Protein AF-A0A6L9EEX4-F1 (afdb_monomer_lite)

Organism: NCBI:txid2697053

Secondary structure (DSSP, 8-state):
-PPPGGG-BB-HHHHHHHHHHHHHTT--S-BHHHHHHHHHHHT--HHHHTGGGSBSSPPSEEEEE-TTSBHHHHHHHHHHHHHHHHHHHHHH-TTS-HHHHHHIIIII--EE-HHHHS-TTT--HHHHHHHHHHHHHH-SEEEEESS-GGGBHHHHHHHHHHTGGGGG--S----EEE-S-PPP--TTT-B-SSHHHHHHHHHHHHHHSTTHHHHHHHHHHHHHHHHHS-TT--PPB--HHHHHHHHHHHHHHHHTT-

Structure (mmCIF, N/CA/C/O backbone):
data_AF-A0A6L9EEX4-F1
#
_entry.id   AF-A0A6L9EEX4-F1
#
loop_
_atom_site.group_PDB
_atom_site.id
_atom_site.type_symbol
_atom_site.label_atom_id
_atom_site.label_alt_id
_atom_site.label_comp_id
_atom_site.label_asym_id
_atom_site.label_entity_id
_atom_site.label_seq_id
_atom_site.pdbx_PDB_ins_code
_atom_site.Cartn_x
_atom_site.Cartn_y
_atom_site.Cartn_z
_atom_site.occupancy
_atom_site.B_iso_or_equiv
_atom_site.auth_seq_id
_atom_site.auth_comp_id
_atom_site.auth_asym_id
_atom_site.auth_atom_id
_atom_site.pdbx_PDB_model_num
ATOM 1 N N . MET A 1 1 ? 5.137 -23.818 10.577 1.00 51.75 1 MET A N 1
ATOM 2 C CA . MET A 1 1 ? 4.208 -22.732 10.943 1.00 51.75 1 MET A CA 1
ATOM 3 C C . MET A 1 1 ? 3.746 -22.111 9.647 1.00 51.75 1 MET A C 1
ATOM 5 O O . MET A 1 1 ? 4.588 -21.903 8.785 1.00 51.75 1 MET A O 1
ATOM 9 N N . GLU A 1 2 ? 2.441 -21.935 9.471 1.00 68.50 2 GLU A N 1
ATOM 10 C CA . GLU A 1 2 ? 1.893 -21.244 8.301 1.00 68.50 2 GLU A CA 1
ATOM 11 C C . GLU A 1 2 ? 2.363 -19.778 8.327 1.00 68.50 2 GLU A C 1
ATOM 13 O O . GLU A 1 2 ? 2.460 -19.197 9.411 1.00 68.50 2 GLU A O 1
ATOM 18 N N . ALA A 1 3 ? 2.733 -19.211 7.175 1.00 80.62 3 ALA A N 1
ATOM 19 C CA . ALA A 1 3 ? 3.157 -17.814 7.095 1.00 80.62 3 ALA A CA 1
ATOM 20 C C . ALA A 1 3 ? 1.999 -16.892 7.507 1.00 80.62 3 ALA A C 1
ATOM 22 O O . ALA A 1 3 ? 0.850 -17.146 7.146 1.00 80.62 3 ALA A O 1
ATOM 23 N N . ASP A 1 4 ? 2.304 -15.831 8.255 1.00 90.31 4 ASP A N 1
ATOM 24 C CA . ASP A 1 4 ? 1.306 -14.862 8.706 1.00 90.31 4 ASP A CA 1
ATOM 25 C C . ASP A 1 4 ? 0.606 -14.210 7.504 1.00 90.31 4 ASP A C 1
ATOM 27 O O . ASP A 1 4 ? 1.255 -13.543 6.697 1.00 90.31 4 ASP A O 1
ATOM 31 N N . ARG A 1 5 ? -0.715 -14.409 7.387 1.00 92.50 5 ARG A N 1
ATOM 32 C CA . ARG A 1 5 ? -1.534 -13.929 6.258 1.00 92.50 5 ARG A CA 1
ATOM 33 C C . ARG A 1 5 ? -1.501 -12.415 6.095 1.00 92.50 5 ARG A C 1
ATOM 35 O O . ARG A 1 5 ? -1.666 -11.922 4.987 1.00 92.50 5 ARG A O 1
ATOM 42 N N . ARG A 1 6 ? -1.202 -11.671 7.160 1.00 92.75 6 ARG A N 1
ATOM 43 C CA . ARG A 1 6 ? -1.038 -10.213 7.087 1.00 92.75 6 ARG A CA 1
ATOM 44 C C . ARG A 1 6 ? 0.208 -9.790 6.310 1.00 92.75 6 ARG A C 1
ATOM 46 O O . ARG A 1 6 ? 0.303 -8.641 5.898 1.00 92.75 6 ARG A O 1
ATOM 53 N N . MET A 1 7 ? 1.157 -10.703 6.094 1.00 93.56 7 MET A N 1
ATOM 54 C CA . MET A 1 7 ? 2.349 -10.467 5.273 1.00 93.56 7 MET A CA 1
ATOM 55 C C . MET A 1 7 ? 2.239 -11.021 3.851 1.00 93.56 7 MET A C 1
ATOM 57 O O . MET A 1 7 ? 3.205 -10.931 3.094 1.00 93.56 7 MET A O 1
ATOM 61 N N . TRP A 1 8 ? 1.109 -11.640 3.509 1.00 95.75 8 TRP A N 1
ATOM 62 C CA . TRP A 1 8 ? 0.874 -12.161 2.169 1.00 95.75 8 TRP A CA 1
ATOM 63 C C . TRP A 1 8 ? 0.732 -11.025 1.161 1.00 95.75 8 TRP A C 1
ATOM 65 O O . TRP A 1 8 ? 0.690 -9.846 1.509 1.00 95.75 8 TRP A O 1
ATOM 75 N N . SER A 1 9 ? 0.669 -11.394 -0.106 1.00 97.19 9 SER A N 1
ATOM 76 C CA . SER A 1 9 ? 0.529 -10.464 -1.212 1.00 97.19 9 SER A CA 1
ATOM 77 C C . SER A 1 9 ? -0.472 -10.975 -2.238 1.00 97.19 9 SER A C 1
ATOM 79 O O . SER A 1 9 ? -0.982 -12.092 -2.150 1.00 97.19 9 SER A O 1
ATOM 81 N N . VAL A 1 10 ? -0.797 -10.131 -3.206 1.00 98.19 10 VAL A N 1
ATOM 82 C CA . VAL A 1 10 ? -1.644 -10.469 -4.353 1.00 98.19 10 VAL A CA 1
ATOM 83 C C . VAL A 1 10 ? -1.019 -9.891 -5.623 1.00 98.19 10 VAL A C 1
ATOM 85 O O . VAL A 1 10 ? -0.154 -9.030 -5.523 1.00 98.19 10 VAL A O 1
ATOM 88 N N . THR A 1 11 ? -1.397 -10.347 -6.814 1.00 98.19 11 THR A N 1
ATOM 89 C CA . THR A 1 11 ? -1.033 -9.670 -8.075 1.00 98.19 11 THR A CA 1
ATOM 90 C C . THR A 1 11 ? -2.113 -8.662 -8.482 1.00 98.19 11 THR A C 1
ATOM 92 O O . THR A 1 11 ? -3.172 -8.591 -7.855 1.00 98.19 11 THR A O 1
ATOM 95 N N . ALA A 1 12 ? -1.907 -7.876 -9.541 1.00 97.94 12 ALA A N 1
ATOM 96 C CA . ALA A 1 12 ? -2.950 -6.972 -10.042 1.00 97.94 12 ALA A CA 1
ATOM 97 C C . ALA A 1 12 ? -4.190 -7.736 -10.530 1.00 97.94 12 ALA A C 1
ATOM 99 O O . ALA A 1 12 ? -5.334 -7.342 -10.260 1.00 97.94 12 ALA A O 1
ATOM 100 N N . ARG A 1 13 ? -3.965 -8.870 -11.208 1.00 98.19 13 ARG A N 1
ATOM 101 C CA . ARG A 1 13 ? -5.038 -9.786 -11.600 1.00 98.19 13 ARG A CA 1
ATOM 102 C C . ARG A 1 13 ? -5.732 -10.370 -10.374 1.00 98.19 13 ARG A C 1
ATOM 104 O O . ARG A 1 13 ? -6.940 -10.203 -10.255 1.00 98.19 13 ARG A O 1
ATOM 111 N N . GLY A 1 14 ? -4.975 -10.928 -9.427 1.00 98.19 14 GLY A N 1
ATOM 112 C CA . GLY A 1 14 ? -5.543 -11.482 -8.196 1.00 98.19 14 GLY A CA 1
ATOM 113 C C . GLY A 1 14 ? -6.348 -10.451 -7.396 1.00 98.19 14 GLY A C 1
ATOM 114 O O . GLY A 1 14 ? -7.407 -10.772 -6.869 1.00 98.19 14 GLY A O 1
ATOM 115 N N . LEU A 1 15 ? -5.921 -9.182 -7.363 1.00 98.38 15 LEU A N 1
ATOM 116 C CA . LEU A 1 15 ? -6.673 -8.105 -6.715 1.00 98.38 15 LEU A CA 1
ATOM 117 C C . LEU A 1 15 ? -8.003 -7.855 -7.431 1.00 98.38 15 LEU A C 1
ATOM 119 O O . LEU A 1 15 ? -9.026 -7.656 -6.779 1.00 98.38 15 LEU A O 1
ATOM 123 N N . SER A 1 16 ? -7.990 -7.872 -8.763 1.00 98.31 16 SER A N 1
ATOM 124 C CA . SER A 1 16 ? -9.197 -7.708 -9.581 1.00 98.31 16 SER A CA 1
ATOM 125 C C . SER A 1 16 ? -10.175 -8.861 -9.362 1.00 98.31 16 SER A C 1
ATOM 127 O O . SER A 1 16 ? -11.375 -8.624 -9.221 1.00 98.31 16 SER A O 1
ATOM 129 N N . ASP A 1 17 ? -9.662 -10.085 -9.245 1.00 98.44 17 ASP A N 1
ATOM 130 C CA . ASP A 1 17 ? -10.460 -11.268 -8.927 1.00 98.44 17 ASP A CA 1
ATOM 131 C C . ASP A 1 17 ? -11.037 -11.178 -7.505 1.00 98.44 17 ASP A C 1
ATOM 133 O O . ASP A 1 17 ? -12.242 -11.355 -7.327 1.00 98.44 17 ASP A O 1
ATOM 137 N N . CYS A 1 18 ? -10.237 -10.778 -6.507 1.00 98.06 18 CYS A N 1
ATOM 138 C CA . CYS A 1 18 ? -10.700 -10.533 -5.136 1.00 98.06 18 CYS A CA 1
ATOM 139 C C . CYS A 1 18 ? -11.828 -9.492 -5.086 1.00 98.06 18 CYS A C 1
ATOM 141 O O . CYS A 1 18 ? -12.856 -9.710 -4.443 1.00 98.06 18 CYS A O 1
ATOM 143 N N . VAL A 1 19 ? -11.661 -8.360 -5.777 1.00 98.12 19 VAL A N 1
ATOM 144 C CA . VAL A 1 19 ? -12.699 -7.322 -5.889 1.00 98.12 19 VAL A CA 1
ATOM 145 C C . VAL A 1 19 ? -13.948 -7.877 -6.574 1.00 98.12 19 VAL A C 1
ATOM 147 O O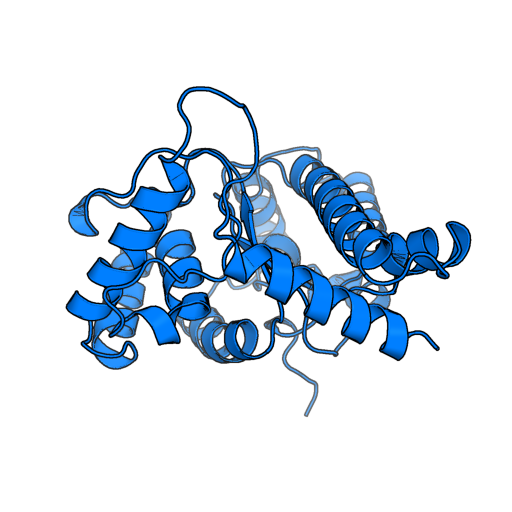 . VAL A 1 19 ? -15.062 -7.631 -6.108 1.00 98.12 19 VAL A O 1
ATOM 150 N N . GLY A 1 20 ? -13.782 -8.671 -7.633 1.00 98.19 20 GLY A N 1
ATOM 151 C CA . GLY A 1 20 ? -14.873 -9.359 -8.316 1.00 98.19 20 GLY A CA 1
ATOM 152 C C . GLY A 1 20 ? -15.667 -10.286 -7.391 1.00 98.19 20 GLY A C 1
ATOM 153 O O . GLY A 1 20 ? -16.898 -10.233 -7.390 1.00 98.19 20 GLY A O 1
ATOM 154 N N . GLU A 1 21 ? -14.991 -11.091 -6.571 1.00 98.19 21 GLU A N 1
ATOM 155 C CA . GLU A 1 21 ? -15.631 -11.982 -5.596 1.00 98.19 21 GLU A CA 1
ATOM 156 C C . GLU A 1 21 ? -16.353 -11.207 -4.485 1.00 98.19 21 GLU A C 1
ATOM 158 O O . GLU A 1 21 ? -17.496 -11.529 -4.151 1.00 98.19 21 GLU A O 1
ATOM 163 N N . LEU A 1 22 ? -15.764 -10.120 -3.974 1.00 96.81 22 LEU A N 1
ATOM 164 C CA . LEU A 1 22 ? -16.429 -9.238 -3.008 1.00 96.81 22 LEU A CA 1
ATOM 165 C C . LEU A 1 22 ? -17.709 -8.616 -3.595 1.00 96.81 22 LEU A C 1
ATOM 167 O O . LEU A 1 22 ? -18.761 -8.620 -2.947 1.00 96.81 22 LEU A O 1
ATOM 171 N N . LEU A 1 23 ? -17.662 -8.135 -4.839 1.00 97.88 23 LEU A N 1
ATOM 172 C CA . LEU A 1 23 ? -18.836 -7.586 -5.522 1.00 97.88 23 LEU A CA 1
ATOM 173 C C . LEU A 1 23 ? -19.928 -8.648 -5.719 1.00 97.88 23 LEU A C 1
ATOM 175 O O . LEU A 1 23 ? -21.095 -8.381 -5.421 1.00 97.88 23 LEU A O 1
ATOM 179 N N . LYS A 1 24 ? -19.565 -9.863 -6.157 1.00 97.62 24 LYS A N 1
ATOM 180 C CA . LYS A 1 24 ? -20.501 -10.997 -6.303 1.00 97.62 24 LYS A CA 1
ATOM 181 C C . LYS A 1 24 ? -21.130 -11.404 -4.970 1.00 97.62 24 LYS A C 1
ATOM 183 O O . LYS A 1 24 ? -22.313 -11.736 -4.935 1.00 97.62 24 LYS A O 1
ATOM 188 N N . ALA A 1 25 ? -20.372 -11.330 -3.877 1.00 95.81 25 ALA A N 1
ATOM 189 C CA . ALA A 1 25 ? -20.847 -11.599 -2.521 1.00 95.81 25 ALA A CA 1
ATOM 190 C C . ALA A 1 25 ? -21.727 -10.472 -1.933 1.00 95.81 25 ALA A C 1
ATOM 192 O O . ALA A 1 25 ? -22.209 -10.585 -0.806 1.00 95.81 25 ALA A O 1
ATOM 193 N N . GLY A 1 26 ? -21.977 -9.393 -2.684 1.00 96.12 26 GLY A N 1
ATOM 194 C CA . GLY A 1 26 ? -22.874 -8.304 -2.288 1.00 96.12 26 GLY A CA 1
ATOM 195 C C . GLY A 1 26 ? -22.189 -7.148 -1.555 1.00 96.12 26 GLY A C 1
ATOM 196 O O . GLY A 1 26 ? -22.868 -6.226 -1.088 1.00 96.12 26 GLY A O 1
ATOM 197 N N . TYR A 1 27 ? -20.856 -7.132 -1.479 1.00 95.81 27 TYR A N 1
ATOM 198 C CA . TYR A 1 27 ? -20.102 -5.976 -1.000 1.00 95.81 27 TYR A CA 1
ATOM 199 C C . TYR A 1 27 ? -20.014 -4.929 -2.117 1.00 95.81 27 TYR A C 1
ATOM 201 O O . TYR A 1 27 ? -18.995 -4.797 -2.776 1.00 95.81 27 TYR A O 1
ATOM 209 N N . GLY A 1 28 ? -21.097 -4.186 -2.366 1.00 95.12 28 GLY A N 1
ATOM 210 C CA . GLY A 1 28 ? -21.123 -3.150 -3.411 1.00 95.12 28 GLY A CA 1
ATOM 211 C C . GLY A 1 28 ? -20.013 -2.095 -3.268 1.00 95.12 28 GLY A C 1
ATOM 212 O O . GLY A 1 28 ? -19.474 -1.910 -2.177 1.00 95.12 28 GLY A O 1
ATOM 213 N N . SER A 1 29 ? -19.702 -1.396 -4.366 1.00 97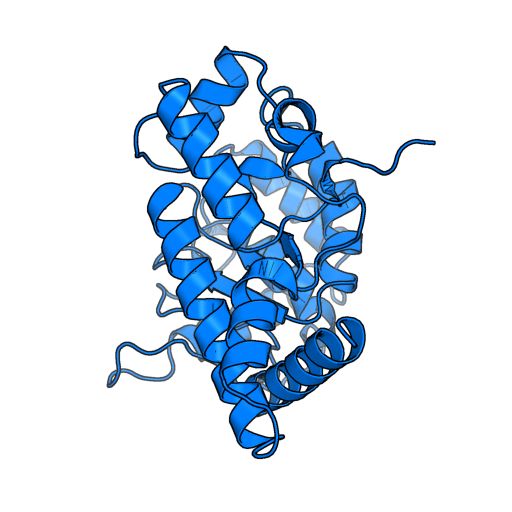.06 29 SER A N 1
ATOM 214 C CA . SER A 1 29 ? -18.685 -0.332 -4.417 1.00 97.06 29 SER A CA 1
ATOM 215 C C . SER A 1 29 ? -18.922 0.718 -3.325 1.00 97.06 29 SER A C 1
ATOM 217 O O . SER A 1 29 ? -19.992 1.326 -3.252 1.00 97.06 29 SER A O 1
ATOM 219 N N . THR A 1 30 ? -17.943 0.880 -2.438 1.00 97.25 30 THR A N 1
ATOM 220 C CA . THR A 1 30 ? -18.000 1.798 -1.296 1.00 97.25 30 THR A CA 1
ATOM 221 C C . THR A 1 30 ? -16.589 2.115 -0.792 1.00 97.25 30 THR A C 1
ATOM 223 O O . THR A 1 30 ? -15.607 1.553 -1.281 1.00 97.25 30 THR A O 1
ATOM 226 N N . SER A 1 31 ? -16.479 3.007 0.192 1.00 96.31 31 SER A N 1
ATOM 227 C CA . SER A 1 31 ? -15.236 3.263 0.910 1.00 96.31 31 SER A CA 1
ATOM 228 C C . SER A 1 31 ? -14.673 1.993 1.553 1.00 96.31 31 SER A C 1
ATOM 230 O O . SER A 1 31 ? -15.413 1.118 2.013 1.00 96.31 31 SER A O 1
ATOM 232 N N . VAL A 1 32 ? -13.351 1.921 1.657 1.00 94.62 32 VAL A N 1
ATOM 233 C CA . VAL A 1 32 ? -12.651 0.871 2.396 1.00 94.62 32 VAL A CA 1
ATOM 234 C C . VAL A 1 32 ? -13.196 0.770 3.818 1.00 94.62 32 VAL A C 1
ATOM 236 O O . VAL A 1 32 ? -13.496 -0.327 4.269 1.00 94.62 32 VAL A O 1
ATOM 239 N N . ARG A 1 33 ? -13.455 1.885 4.509 1.00 92.56 33 ARG A N 1
ATOM 240 C CA . ARG A 1 33 ? -14.020 1.866 5.864 1.00 92.56 33 ARG A CA 1
ATOM 241 C C . ARG A 1 33 ? -15.372 1.159 5.921 1.00 92.56 33 ARG A C 1
ATOM 243 O O . ARG A 1 33 ? -15.601 0.339 6.811 1.00 92.56 33 ARG A O 1
ATOM 250 N N . GLU A 1 34 ? -16.285 1.470 5.008 1.00 95.12 34 GLU A N 1
ATOM 251 C CA . GLU A 1 34 ? -17.584 0.796 4.966 1.00 95.12 34 GLU A CA 1
ATOM 252 C C . GLU A 1 34 ? -17.451 -0.691 4.629 1.00 95.12 34 GLU A C 1
ATOM 254 O O . GLU A 1 34 ? -18.155 -1.514 5.221 1.00 95.12 34 GLU A O 1
ATOM 259 N N . LEU A 1 35 ? -16.538 -1.045 3.720 1.00 95.62 35 LEU A N 1
ATOM 260 C CA . LEU A 1 35 ? -16.210 -2.435 3.421 1.00 95.62 35 LEU A CA 1
ATOM 261 C C . LEU A 1 35 ? -15.699 -3.151 4.679 1.00 95.62 35 LEU A C 1
ATOM 263 O O . LEU A 1 35 ? -16.272 -4.164 5.068 1.00 95.62 35 LEU A O 1
ATOM 267 N N . GLN A 1 36 ? -14.699 -2.594 5.363 1.00 92.38 36 GLN A N 1
ATOM 268 C CA . GLN A 1 36 ? -14.111 -3.138 6.590 1.00 92.38 36 GLN A CA 1
ATOM 269 C C . GLN A 1 36 ? -15.171 -3.385 7.673 1.00 92.38 36 GLN A C 1
ATOM 271 O O . GLN A 1 36 ? -15.204 -4.452 8.283 1.00 92.38 36 GLN A O 1
ATOM 276 N N . LEU A 1 37 ? -16.100 -2.442 7.880 1.00 92.44 37 LEU A N 1
ATOM 277 C CA . LEU A 1 37 ? -17.208 -2.609 8.830 1.00 92.44 37 LEU A CA 1
ATOM 278 C C . LEU A 1 37 ? -18.137 -3.770 8.447 1.00 92.44 37 LEU A C 1
ATOM 280 O O . LEU A 1 37 ? -18.585 -4.521 9.320 1.00 92.44 37 LEU A O 1
ATOM 284 N N . LYS A 1 38 ? -18.428 -3.940 7.151 1.00 94.69 38 LYS A N 1
ATOM 285 C CA . LYS A 1 38 ? -19.226 -5.070 6.660 1.00 94.69 38 LYS A CA 1
ATOM 286 C C . LYS A 1 38 ? -18.467 -6.387 6.806 1.00 94.69 38 LYS A C 1
ATOM 288 O O . LYS A 1 38 ? -19.069 -7.347 7.274 1.00 94.69 38 LYS A O 1
ATOM 293 N N . LEU A 1 39 ? -17.187 -6.448 6.445 1.00 94.00 39 LEU A N 1
ATOM 294 C CA . LEU A 1 39 ? -16.355 -7.647 6.586 1.00 94.00 39 LEU A CA 1
ATOM 295 C C . LEU A 1 39 ? -16.279 -8.081 8.054 1.00 94.00 39 LEU A C 1
ATOM 297 O O . LEU A 1 39 ? -16.638 -9.215 8.368 1.00 94.00 39 LEU A O 1
ATOM 301 N N . LYS A 1 40 ? -15.985 -7.141 8.964 1.00 91.69 40 LYS A N 1
ATOM 302 C CA . LYS A 1 40 ? -15.982 -7.370 10.415 1.00 91.69 40 LYS A CA 1
ATOM 303 C C . LYS A 1 40 ? -17.299 -7.953 10.914 1.00 91.69 40 LYS A C 1
ATOM 305 O O . LYS A 1 40 ? -17.311 -8.956 11.621 1.00 91.69 40 LYS A O 1
ATOM 310 N N . LYS A 1 41 ? -18.428 -7.349 10.524 1.00 93.00 41 LYS A N 1
ATOM 311 C CA . LYS A 1 41 ? -19.768 -7.807 10.927 1.00 93.00 41 LYS A CA 1
ATOM 312 C C . LYS A 1 41 ? -20.051 -9.254 10.501 1.00 93.00 41 LYS A C 1
ATOM 314 O O . LYS A 1 41 ? -20.788 -9.945 11.198 1.00 93.00 41 LYS A O 1
ATOM 319 N N . HIS A 1 42 ? -19.494 -9.692 9.375 1.00 91.94 42 HIS A N 1
ATOM 320 C CA . HIS A 1 42 ? -19.684 -11.044 8.845 1.00 91.94 42 HIS A CA 1
ATOM 321 C C . HIS A 1 42 ? -18.529 -11.998 9.193 1.00 91.94 42 HIS A C 1
ATOM 323 O O . HIS A 1 42 ? -18.568 -13.151 8.779 1.00 91.94 42 HIS A O 1
ATOM 329 N N . GLY A 1 43 ? -17.528 -11.544 9.958 1.00 90.81 43 GLY A N 1
ATOM 330 C CA . GLY A 1 43 ? -16.357 -12.347 10.315 1.00 90.81 43 GLY A CA 1
ATOM 331 C C . GLY A 1 43 ? -15.494 -12.746 9.115 1.00 90.81 43 GLY A C 1
ATOM 332 O O . GLY A 1 43 ? -14.863 -13.798 9.162 1.00 90.81 43 GLY A O 1
ATOM 333 N N . VAL A 1 44 ? -15.502 -11.938 8.052 1.00 91.62 44 VAL A N 1
ATOM 334 C CA . VAL A 1 44 ? -14.751 -12.190 6.816 1.00 91.62 44 VAL A CA 1
ATOM 335 C C . VAL A 1 44 ? -13.372 -11.549 6.918 1.00 91.62 44 VAL A C 1
ATOM 337 O O . VAL A 1 44 ? -13.252 -10.363 7.234 1.00 91.62 44 VAL A O 1
ATOM 340 N N . TYR A 1 45 ? -12.344 -12.328 6.604 1.00 93.06 45 TYR A N 1
ATOM 341 C CA . TYR A 1 45 ? -10.971 -11.882 6.425 1.00 93.06 45 TYR A CA 1
ATOM 342 C C . TYR A 1 45 ? -10.520 -12.274 5.011 1.00 93.06 45 TYR A C 1
ATOM 344 O O . TYR A 1 45 ? -10.190 -13.440 4.789 1.00 93.06 45 TYR A O 1
ATOM 352 N N . PRO A 1 46 ? -10.483 -11.336 4.043 1.00 94.00 46 PRO A N 1
ATOM 353 C CA . PRO A 1 46 ? -10.289 -11.689 2.638 1.00 94.00 46 PRO A CA 1
ATOM 354 C C . PRO A 1 46 ? -9.029 -12.514 2.353 1.00 94.00 46 PRO A C 1
ATOM 356 O O . PRO A 1 46 ? -9.136 -13.514 1.657 1.00 94.00 46 PRO A O 1
ATOM 359 N N . ALA A 1 47 ? -7.870 -12.205 2.947 1.00 93.50 47 ALA A N 1
ATOM 360 C CA . ALA A 1 47 ? -6.661 -13.019 2.740 1.00 93.50 47 ALA A CA 1
ATOM 361 C C . ALA A 1 47 ? -6.782 -14.470 3.256 1.00 93.50 47 ALA A C 1
ATOM 363 O O . ALA A 1 47 ? -6.033 -15.352 2.838 1.00 93.50 47 ALA A O 1
ATOM 364 N N . LYS A 1 48 ? -7.712 -14.743 4.179 1.00 93.06 48 LYS A N 1
ATOM 365 C CA . LYS A 1 48 ? -8.040 -16.100 4.636 1.00 93.06 48 LYS A CA 1
ATOM 366 C C . LYS A 1 48 ? -9.122 -16.746 3.771 1.00 93.06 48 LYS A C 1
ATOM 368 O O . LYS A 1 48 ? -9.008 -17.928 3.459 1.00 93.06 48 LYS A O 1
ATOM 373 N N . ASP A 1 49 ? -10.167 -15.999 3.438 1.00 93.62 49 ASP A N 1
ATOM 374 C CA . ASP A 1 49 ? -11.367 -16.536 2.791 1.00 93.62 49 ASP A CA 1
ATOM 375 C C . ASP A 1 49 ? -11.221 -16.649 1.264 1.00 93.62 49 ASP A C 1
ATOM 377 O O . ASP A 1 49 ? -11.865 -17.499 0.656 1.00 93.62 49 ASP A O 1
ATOM 381 N N . LEU A 1 50 ? -10.336 -15.845 0.668 1.00 95.50 50 LEU A N 1
ATOM 382 C CA . LEU A 1 50 ? -9.955 -15.828 -0.752 1.00 95.50 50 LEU A CA 1
ATOM 383 C C . LEU A 1 50 ? -8.465 -16.182 -0.919 1.00 95.50 50 LEU A C 1
ATOM 385 O O . LEU A 1 50 ? -7.743 -15.586 -1.717 1.00 95.50 50 LEU A O 1
ATOM 389 N N . TRP A 1 51 ? -7.971 -17.105 -0.088 1.00 95.06 51 TRP A N 1
ATOM 390 C CA . TRP A 1 51 ? -6.543 -17.427 0.024 1.00 95.06 51 TRP A CA 1
ATOM 391 C C . TRP A 1 51 ? -5.920 -17.930 -1.284 1.00 95.06 51 TRP A C 1
ATOM 393 O O . TRP A 1 51 ? -4.721 -17.768 -1.483 1.00 95.06 51 TRP A O 1
ATOM 403 N N . ASP A 1 52 ? -6.719 -18.540 -2.158 1.00 96.06 52 ASP A N 1
ATOM 404 C CA . ASP A 1 52 ? -6.326 -19.065 -3.466 1.00 96.06 52 ASP A CA 1
ATOM 405 C C . ASP A 1 52 ? -6.030 -17.961 -4.489 1.00 96.06 52 ASP A C 1
ATOM 407 O O . ASP A 1 52 ? -5.333 -18.206 -5.473 1.00 96.06 52 ASP A O 1
ATOM 411 N N . LEU A 1 53 ? -6.506 -16.742 -4.228 1.00 97.12 53 LEU A N 1
ATOM 412 C CA . LEU A 1 53 ? -6.189 -15.544 -5.003 1.00 97.12 53 LEU A CA 1
ATOM 413 C C . LEU A 1 53 ? -4.960 -14.803 -4.454 1.00 97.12 53 LEU A C 1
ATOM 415 O O . LEU A 1 53 ? -4.495 -13.852 -5.077 1.00 97.12 53 LEU A O 1
ATOM 419 N N . CYS A 1 54 ? -4.430 -15.206 -3.297 1.00 97.00 54 CYS A N 1
ATOM 420 C CA . CYS A 1 54 ? -3.280 -14.581 -2.645 1.00 97.00 54 CYS A CA 1
ATOM 421 C C . CYS A 1 54 ? -2.018 -15.456 -2.733 1.00 97.00 54 CYS A C 1
ATOM 423 O O . CYS A 1 54 ? -2.059 -16.651 -3.012 1.00 97.00 54 CYS A O 1
ATOM 425 N N . SER A 1 55 ? -0.870 -14.849 -2.443 1.00 94.62 55 SER A N 1
ATOM 426 C CA . SER A 1 55 ? 0.432 -15.505 -2.353 1.00 94.62 55 SER A CA 1
ATOM 427 C C . SER A 1 55 ? 1.008 -15.356 -0.950 1.00 94.62 55 SER A C 1
ATOM 429 O O . SER A 1 55 ? 0.992 -14.270 -0.375 1.00 94.62 55 SER A O 1
ATOM 431 N N . ALA A 1 56 ? 1.586 -16.435 -0.416 1.00 94.44 56 ALA A N 1
ATOM 432 C CA . ALA A 1 56 ? 2.304 -16.410 0.860 1.00 94.44 56 ALA A CA 1
ATOM 433 C C . ALA A 1 56 ? 3.660 -15.682 0.789 1.00 94.44 56 ALA A C 1
ATOM 435 O O . ALA A 1 56 ? 4.368 -15.580 1.793 1.00 94.44 56 ALA A O 1
ATOM 436 N N . GLU A 1 57 ? 4.046 -15.208 -0.394 1.00 93.88 57 GLU A N 1
ATOM 437 C CA . GLU A 1 57 ? 5.251 -14.420 -0.586 1.00 93.88 57 GLU A CA 1
ATOM 438 C C . GLU A 1 57 ? 5.060 -12.956 -0.177 1.00 93.88 57 GLU A C 1
ATOM 440 O O . GLU A 1 57 ? 3.962 -12.401 -0.257 1.00 93.88 57 GLU A O 1
ATOM 445 N N . LEU A 1 58 ? 6.163 -12.321 0.227 1.00 94.94 58 LEU A N 1
ATOM 446 C CA . LEU A 1 58 ? 6.173 -10.914 0.618 1.00 94.94 58 LEU A CA 1
ATOM 447 C C . LEU A 1 58 ? 5.877 -9.997 -0.581 1.00 94.94 58 LEU A C 1
ATOM 449 O O . LEU A 1 58 ? 6.321 -10.291 -1.696 1.00 94.94 58 LEU A O 1
ATOM 453 N N . PRO A 1 59 ? 5.176 -8.873 -0.357 1.00 96.88 59 PRO A N 1
ATOM 454 C CA . PRO A 1 59 ? 4.882 -7.906 -1.403 1.00 96.88 59 PRO A CA 1
ATOM 455 C C . PRO A 1 59 ? 6.138 -7.182 -1.892 1.00 96.88 59 PRO A C 1
ATOM 457 O O . PRO A 1 59 ? 7.080 -6.938 -1.142 1.00 96.88 59 PRO A O 1
ATOM 460 N N . ASP A 1 60 ? 6.098 -6.784 -3.156 1.00 97.38 60 ASP A N 1
ATOM 461 C CA . ASP A 1 60 ? 7.058 -5.887 -3.791 1.00 97.38 60 ASP A CA 1
ATOM 462 C C . ASP A 1 60 ? 6.635 -4.417 -3.655 1.00 97.38 60 ASP A C 1
ATOM 464 O O . ASP A 1 60 ? 7.483 -3.527 -3.575 1.00 97.38 60 ASP A O 1
ATOM 468 N N . ILE A 1 61 ? 5.321 -4.162 -3.616 1.00 97.12 61 ILE A N 1
ATOM 469 C CA . ILE A 1 61 ? 4.739 -2.825 -3.489 1.00 97.12 61 ILE A CA 1
ATOM 470 C C . ILE A 1 61 ? 3.777 -2.763 -2.305 1.00 97.12 61 ILE A C 1
ATOM 472 O O . ILE A 1 61 ? 2.892 -3.608 -2.155 1.00 97.12 61 ILE A O 1
ATOM 476 N N . PHE A 1 62 ? 3.903 -1.702 -1.510 1.00 97.25 62 PHE A N 1
ATOM 477 C CA . PHE A 1 62 ? 2.921 -1.328 -0.496 1.00 97.25 62 PHE A CA 1
ATOM 478 C C . PHE A 1 62 ? 2.091 -0.124 -0.959 1.00 97.25 62 PHE A C 1
ATOM 480 O O . PHE A 1 62 ? 2.640 0.835 -1.513 1.00 97.25 62 PHE A O 1
ATOM 487 N N . PHE A 1 63 ? 0.782 -0.151 -0.704 1.00 96.50 63 PHE A N 1
ATOM 488 C CA . PHE A 1 63 ? -0.120 0.969 -0.971 1.00 96.50 63 PHE A CA 1
ATOM 489 C C . PHE A 1 63 ? -0.680 1.544 0.329 1.00 96.50 63 PHE A C 1
ATOM 491 O O . PHE A 1 63 ? -1.344 0.840 1.084 1.00 96.50 63 PHE A O 1
ATOM 498 N N . THR A 1 64 ? -0.464 2.842 0.538 1.00 96.12 64 THR A N 1
ATOM 499 C CA . THR A 1 64 ? -1.062 3.623 1.628 1.00 96.12 64 THR A CA 1
ATOM 500 C C . THR A 1 64 ? -2.171 4.505 1.078 1.00 96.12 64 THR A C 1
ATOM 502 O O . THR A 1 64 ? -1.979 5.203 0.082 1.00 96.12 64 THR A O 1
ATOM 505 N N . TYR A 1 65 ? -3.320 4.540 1.743 1.00 94.38 65 TYR A N 1
ATOM 506 C CA . TYR A 1 65 ? -4.436 5.418 1.395 1.00 94.38 65 TYR A CA 1
ATOM 507 C C . TYR A 1 65 ? -5.354 5.642 2.593 1.00 94.38 65 TYR A C 1
ATOM 509 O O . TYR A 1 65 ? -5.376 4.864 3.543 1.00 94.38 65 TYR A O 1
ATOM 517 N N . ASP A 1 66 ? -6.144 6.714 2.547 1.00 92.06 66 ASP A N 1
ATOM 518 C CA . ASP A 1 66 ? -7.199 6.921 3.536 1.00 92.06 66 ASP A CA 1
ATOM 519 C C . ASP A 1 66 ? -8.327 5.898 3.326 1.00 92.06 66 ASP A C 1
ATOM 521 O O . ASP A 1 66 ? -8.819 5.716 2.216 1.00 92.06 66 ASP A O 1
ATOM 525 N N . SER A 1 67 ? -8.804 5.282 4.407 1.00 91.81 67 SER A N 1
ATOM 526 C CA . SER A 1 67 ? -9.943 4.353 4.407 1.00 91.81 67 SER A CA 1
ATOM 527 C C . SER A 1 67 ? -11.250 4.944 3.841 1.00 91.81 67 SER A C 1
ATOM 529 O O . SER A 1 67 ? -12.208 4.212 3.600 1.00 91.81 67 SER A O 1
ATOM 531 N N . SER A 1 68 ? -11.321 6.261 3.628 1.00 92.00 68 SER A N 1
ATOM 532 C CA . SER A 1 68 ? -12.419 6.912 2.904 1.00 92.00 68 SER A CA 1
ATOM 533 C C . SER A 1 68 ? -12.420 6.625 1.393 1.00 92.00 68 SER A C 1
ATOM 535 O O . SER A 1 68 ? -13.462 6.781 0.755 1.00 92.00 68 SER A O 1
ATOM 537 N N . GLN A 1 69 ? -11.292 6.184 0.821 1.00 93.00 69 GLN A N 1
ATOM 538 C CA . GLN A 1 69 ? -11.167 5.835 -0.595 1.00 93.00 69 GLN A CA 1
ATOM 539 C C . GLN A 1 69 ? -12.021 4.621 -0.953 1.00 93.00 69 GLN A C 1
ATOM 541 O O . GLN A 1 69 ? -12.196 3.710 -0.144 1.00 93.00 69 GLN A O 1
ATOM 546 N N . ASN A 1 70 ? -12.545 4.598 -2.177 1.00 96.25 70 ASN A N 1
ATOM 547 C CA . ASN A 1 70 ? -13.334 3.480 -2.675 1.00 96.25 70 ASN A CA 1
ATOM 548 C C . ASN A 1 70 ? -12.430 2.281 -2.992 1.00 96.25 70 ASN A C 1
ATOM 550 O O . ASN A 1 70 ? -11.444 2.419 -3.714 1.00 96.25 70 ASN A O 1
ATOM 554 N N . TYR A 1 71 ? -12.774 1.098 -2.481 1.00 96.00 71 TYR A N 1
ATOM 555 C CA . TYR A 1 71 ? -11.933 -0.092 -2.649 1.00 96.00 71 TYR A CA 1
ATOM 556 C C . TYR A 1 71 ? -11.865 -0.587 -4.109 1.00 96.00 71 TYR A C 1
ATOM 558 O O . TYR A 1 71 ? -10.869 -1.188 -4.507 1.00 96.00 71 TYR A O 1
ATOM 566 N N . VAL A 1 72 ? -12.892 -0.302 -4.921 1.00 97.38 72 VAL A N 1
ATOM 567 C CA . VAL A 1 72 ? -12.898 -0.602 -6.363 1.00 97.38 72 VAL A CA 1
ATOM 568 C C . VAL A 1 72 ? -11.984 0.370 -7.110 1.00 97.38 72 VAL A C 1
ATOM 570 O O . VAL A 1 72 ? -11.195 -0.046 -7.956 1.00 97.38 72 VAL A O 1
ATOM 573 N N . ASP A 1 73 ? -12.020 1.654 -6.749 1.00 95.56 73 ASP A N 1
ATOM 574 C CA . ASP A 1 73 ? -11.140 2.661 -7.355 1.00 95.56 73 ASP A CA 1
ATOM 575 C C . ASP A 1 73 ? -9.669 2.375 -7.014 1.00 95.56 73 ASP A C 1
ATOM 577 O O . ASP A 1 73 ? -8.798 2.536 -7.865 1.00 95.56 73 ASP A O 1
ATOM 581 N N . ILE A 1 74 ? -9.380 1.874 -5.805 1.00 94.69 74 ILE A N 1
ATOM 582 C CA . ILE A 1 74 ? -8.028 1.434 -5.422 1.00 94.69 74 ILE A CA 1
ATOM 583 C C . ILE A 1 74 ? -7.508 0.357 -6.380 1.00 94.69 74 ILE A C 1
ATOM 585 O O . ILE A 1 74 ? -6.368 0.456 -6.830 1.00 94.69 74 ILE A O 1
ATOM 589 N N . GLN A 1 75 ? -8.330 -0.628 -6.756 1.00 95.56 75 GLN A N 1
ATOM 590 C CA . GLN A 1 75 ? -7.939 -1.637 -7.745 1.00 95.56 75 GLN A CA 1
ATOM 591 C C . GLN A 1 75 ? -7.602 -1.000 -9.100 1.00 95.56 75 GLN A C 1
ATOM 593 O O . GLN A 1 75 ? -6.586 -1.351 -9.697 1.00 95.56 75 GLN A O 1
ATOM 598 N N . GLN A 1 76 ? -8.376 -0.019 -9.568 1.00 94.31 76 GLN A N 1
ATOM 599 C CA . GLN A 1 76 ? -8.051 0.707 -10.800 1.00 94.31 76 GLN A CA 1
ATOM 600 C C . GLN A 1 76 ? -6.734 1.499 -10.690 1.00 94.31 76 GLN A C 1
ATOM 602 O O . GLN A 1 76 ? -5.924 1.488 -11.619 1.00 94.31 76 GLN A O 1
ATOM 607 N N . ILE A 1 77 ? -6.495 2.164 -9.557 1.00 92.56 77 ILE A N 1
ATOM 608 C CA . ILE A 1 77 ? -5.273 2.945 -9.314 1.00 92.56 77 ILE A CA 1
ATOM 609 C C . ILE A 1 77 ? -4.037 2.039 -9.253 1.00 92.56 77 ILE A C 1
ATOM 611 O O . ILE A 1 77 ? -2.970 2.421 -9.735 1.00 92.56 77 ILE A O 1
ATOM 615 N N . VAL A 1 78 ? -4.167 0.828 -8.709 1.00 94.81 78 VAL A N 1
ATOM 616 C CA . VAL A 1 78 ? -3.098 -0.181 -8.720 1.00 94.81 78 VAL A CA 1
ATOM 617 C C . VAL A 1 78 ? -2.681 -0.504 -10.156 1.00 94.81 78 VAL A C 1
ATOM 619 O O . VAL A 1 78 ? -1.494 -0.436 -10.463 1.00 94.81 78 VAL A O 1
ATOM 622 N N . TRP A 1 79 ? -3.631 -0.778 -11.057 1.00 95.38 79 TRP A N 1
ATOM 623 C CA . TRP A 1 79 ? -3.319 -1.042 -12.469 1.00 95.38 79 TRP A CA 1
ATOM 624 C C . TRP A 1 79 ? -2.578 0.125 -13.130 1.00 95.38 79 TRP A C 1
ATOM 626 O O . TRP A 1 79 ? -1.563 -0.082 -13.790 1.00 95.38 79 TRP A O 1
ATOM 636 N N . GLN A 1 80 ? -3.034 1.359 -12.900 1.00 92.62 80 GLN A N 1
ATOM 637 C CA . GLN A 1 80 ? -2.372 2.563 -13.423 1.00 92.62 80 GLN A CA 1
ATOM 638 C C . GLN A 1 80 ? -0.957 2.743 -12.857 1.00 92.62 80 GLN A C 1
ATOM 640 O O . GLN A 1 80 ? -0.045 3.181 -13.555 1.00 92.62 80 GLN A O 1
ATOM 645 N N . THR A 1 81 ? -0.764 2.388 -11.587 1.00 92.06 81 THR A N 1
ATOM 646 C CA . THR A 1 81 ? 0.532 2.452 -10.905 1.00 92.06 81 THR A CA 1
ATOM 647 C C . THR A 1 81 ? 1.524 1.447 -11.491 1.00 92.06 81 THR A C 1
ATOM 649 O O . THR A 1 81 ? 2.703 1.758 -11.666 1.00 92.06 81 THR A O 1
ATOM 652 N N . LEU A 1 82 ? 1.056 0.247 -11.826 1.00 95.25 82 LEU A N 1
ATOM 653 C CA . LEU A 1 82 ? 1.885 -0.790 -12.434 1.00 95.25 82 LEU A CA 1
ATOM 654 C C . LEU A 1 82 ? 2.219 -0.473 -13.894 1.00 95.25 82 LEU A C 1
ATOM 656 O O . LEU A 1 82 ? 3.354 -0.697 -14.305 1.00 95.25 82 LEU A O 1
ATOM 660 N N . ASP A 1 83 ? 1.299 0.141 -14.642 1.00 94.12 83 ASP A N 1
ATOM 661 C CA . ASP A 1 83 ? 1.598 0.693 -15.971 1.00 94.12 83 ASP A CA 1
ATOM 662 C C . ASP A 1 83 ? 2.680 1.788 -15.899 1.00 94.12 83 ASP A C 1
ATOM 664 O O . ASP A 1 83 ? 3.647 1.790 -16.666 1.00 94.12 83 ASP A O 1
ATOM 668 N N . PHE A 1 84 ? 2.605 2.667 -14.894 1.00 91.50 84 PHE A N 1
ATOM 669 C CA . PHE A 1 84 ? 3.656 3.652 -14.630 1.00 91.50 84 PHE A CA 1
ATOM 670 C C . PHE A 1 84 ? 5.019 2.999 -14.328 1.00 91.50 84 PHE A C 1
ATOM 672 O O . PHE A 1 84 ? 6.045 3.444 -14.852 1.00 91.50 84 PHE A O 1
ATOM 679 N N . ALA A 1 85 ? 5.049 1.922 -13.537 1.00 92.94 85 ALA A N 1
ATOM 680 C CA . ALA A 1 85 ? 6.274 1.169 -13.267 1.00 92.94 85 ALA A CA 1
ATOM 681 C C . ALA A 1 85 ? 6.823 0.468 -14.525 1.00 92.94 85 ALA A C 1
ATOM 683 O O . ALA A 1 85 ? 8.025 0.533 -14.793 1.00 92.94 85 ALA A O 1
ATOM 684 N N . ALA A 1 86 ? 5.956 -0.124 -15.348 1.00 94.56 86 ALA A N 1
ATOM 685 C CA . ALA A 1 86 ? 6.332 -0.717 -16.630 1.00 94.56 86 ALA A CA 1
ATOM 686 C C . ALA A 1 86 ? 6.913 0.331 -17.594 1.00 94.56 86 ALA A C 1
ATOM 688 O O . ALA A 1 86 ? 7.903 0.076 -18.281 1.00 94.56 86 ALA A O 1
ATOM 689 N N . ALA A 1 87 ? 6.373 1.554 -17.601 1.00 91.94 87 ALA A N 1
ATOM 690 C CA . ALA A 1 87 ? 6.943 2.662 -18.361 1.00 91.94 87 ALA A CA 1
ATOM 691 C C . ALA A 1 87 ? 8.339 3.073 -17.853 1.00 91.94 87 ALA A C 1
ATOM 693 O O . ALA A 1 87 ? 9.192 3.458 -18.659 1.00 91.94 87 ALA A O 1
ATOM 694 N N . ALA A 1 88 ? 8.599 2.985 -16.544 1.00 91.88 88 ALA A N 1
ATOM 695 C CA . ALA A 1 88 ? 9.934 3.197 -15.983 1.00 91.88 88 ALA A CA 1
ATOM 696 C C . ALA A 1 88 ? 10.918 2.098 -16.424 1.00 91.88 88 ALA A C 1
ATOM 698 O O . ALA A 1 88 ? 12.036 2.422 -16.830 1.00 91.88 88 ALA A O 1
ATOM 699 N N . LEU A 1 89 ? 10.490 0.829 -16.445 1.00 94.56 89 LEU A N 1
ATOM 700 C CA . LEU A 1 89 ? 11.283 -0.278 -16.991 1.00 94.56 89 LEU A CA 1
ATOM 701 C C . LEU A 1 89 ? 11.587 -0.077 -18.477 1.00 94.56 89 LEU A C 1
ATOM 703 O O . LEU A 1 89 ? 12.747 -0.145 -18.871 1.00 94.56 89 LEU A O 1
ATOM 707 N N . ARG A 1 90 ? 10.583 0.254 -19.297 1.00 94.06 90 ARG A N 1
ATOM 708 C CA . ARG A 1 90 ? 10.745 0.454 -20.749 1.00 94.06 90 ARG A CA 1
ATOM 709 C C . ARG A 1 90 ? 11.788 1.528 -21.083 1.00 94.06 90 ARG A C 1
ATOM 711 O O . ARG A 1 90 ? 12.501 1.415 -22.075 1.00 94.06 90 ARG A O 1
ATOM 718 N N . LYS A 1 91 ? 11.923 2.563 -20.243 1.00 91.75 91 LYS A N 1
ATOM 719 C CA . LYS A 1 91 ? 12.974 3.589 -20.394 1.00 91.75 91 LYS A CA 1
ATOM 720 C C . LYS A 1 91 ? 14.388 3.041 -20.172 1.00 91.75 91 LYS A C 1
ATOM 722 O O . LYS A 1 91 ? 15.328 3.584 -20.744 1.00 91.75 91 LYS A O 1
ATOM 727 N N . ARG A 1 92 ? 14.540 2.006 -19.341 1.00 93.00 92 ARG A N 1
ATOM 728 C CA . ARG A 1 92 ? 15.821 1.353 -19.019 1.00 93.00 92 ARG A CA 1
ATOM 729 C C . ARG A 1 92 ? 16.131 0.197 -19.964 1.00 93.00 92 ARG A C 1
ATOM 731 O O . ARG A 1 92 ? 17.279 0.013 -20.351 1.00 93.00 92 ARG A O 1
ATOM 738 N N . ARG A 1 93 ? 15.095 -0.542 -20.356 1.00 93.12 93 ARG A N 1
ATOM 739 C CA . ARG A 1 93 ? 15.147 -1.714 -21.223 1.00 93.12 93 ARG A CA 1
ATOM 740 C C . ARG A 1 93 ? 14.218 -1.546 -22.419 1.00 93.12 93 ARG A C 1
ATOM 742 O O . ARG A 1 93 ? 13.073 -1.990 -22.419 1.00 93.12 93 ARG A O 1
ATOM 749 N N . ALA A 1 94 ? 14.737 -0.891 -23.454 1.00 91.56 94 ALA A N 1
ATOM 750 C CA . ALA A 1 94 ? 14.021 -0.691 -24.715 1.00 91.56 94 ALA A CA 1
ATOM 751 C C . ALA A 1 94 ? 13.847 -1.990 -25.531 1.00 91.56 94 ALA A C 1
ATOM 753 O O . ALA A 1 94 ? 13.170 -1.978 -26.554 1.00 91.56 94 ALA A O 1
ATOM 754 N N . ASP A 1 95 ? 14.487 -3.083 -25.107 1.00 94.06 95 ASP A N 1
ATOM 755 C CA . ASP A 1 95 ? 14.435 -4.406 -25.728 1.00 94.06 95 ASP A CA 1
ATOM 756 C C . ASP A 1 95 ? 13.267 -5.278 -25.238 1.00 94.06 95 ASP A C 1
ATOM 758 O O . ASP A 1 95 ? 12.983 -6.301 -25.855 1.00 94.06 95 ASP A O 1
ATOM 762 N N . VAL A 1 96 ? 12.596 -4.892 -24.148 1.00 94.44 96 VAL A N 1
ATOM 763 C CA . VAL A 1 96 ? 11.470 -5.650 -23.585 1.00 94.44 96 VAL A CA 1
ATOM 764 C C . VAL A 1 96 ? 10.231 -5.484 -24.467 1.00 94.44 96 VAL A C 1
ATOM 766 O O . VAL A 1 96 ? 9.856 -4.360 -24.810 1.00 94.44 96 VAL A O 1
ATOM 769 N N . ALA A 1 97 ? 9.589 -6.599 -24.826 1.00 94.25 97 ALA A N 1
ATOM 770 C CA . ALA A 1 97 ? 8.374 -6.595 -25.630 1.00 94.25 97 ALA A CA 1
ATOM 771 C C . ALA A 1 97 ? 7.150 -6.154 -24.810 1.00 94.25 97 ALA A C 1
ATOM 773 O O . ALA A 1 97 ? 7.076 -6.378 -23.602 1.00 94.25 97 ALA A O 1
ATOM 774 N N . ASP A 1 98 ? 6.155 -5.563 -25.477 1.00 93.00 98 ASP A N 1
ATOM 775 C CA . ASP A 1 98 ? 4.925 -5.102 -24.817 1.00 93.00 98 ASP A CA 1
ATOM 776 C C . ASP A 1 98 ? 4.153 -6.252 -24.148 1.00 93.00 98 ASP A C 1
ATOM 778 O O . ASP A 1 98 ? 3.632 -6.077 -23.051 1.00 93.00 98 ASP A O 1
ATOM 782 N N . GLU A 1 99 ? 4.158 -7.442 -24.753 1.00 94.81 99 GLU A N 1
ATOM 783 C CA . GLU A 1 99 ? 3.527 -8.652 -24.206 1.00 94.81 99 GLU A CA 1
ATOM 784 C C . GLU A 1 99 ? 4.141 -9.063 -22.855 1.00 94.81 99 GLU A C 1
ATOM 786 O O . GLU A 1 99 ? 3.423 -9.425 -21.922 1.00 94.81 99 GLU A O 1
ATOM 791 N N . ASP A 1 100 ? 5.463 -8.935 -22.703 1.00 96.00 100 ASP A N 1
ATOM 792 C CA . ASP A 1 100 ? 6.136 -9.244 -21.439 1.00 96.00 100 ASP A CA 1
ATOM 793 C C . ASP A 1 100 ? 5.833 -8.180 -20.368 1.00 96.00 100 ASP A C 1
ATOM 795 O O . ASP A 1 100 ? 5.754 -8.486 -19.175 1.00 96.00 100 ASP A O 1
ATOM 799 N N . LEU A 1 101 ? 5.618 -6.923 -20.776 1.00 94.94 101 LEU A N 1
ATOM 800 C CA . LEU A 1 101 ? 5.194 -5.853 -19.868 1.00 94.94 101 LEU A CA 1
ATOM 801 C C . LEU A 1 101 ? 3.755 -6.056 -19.389 1.00 94.94 101 LEU A C 1
ATOM 803 O O . LEU A 1 101 ? 3.473 -5.819 -18.216 1.00 94.94 101 LEU A O 1
ATOM 807 N N . GLU A 1 102 ? 2.850 -6.531 -20.245 1.00 95.38 102 GLU A N 1
ATOM 808 C CA . GLU A 1 102 ? 1.483 -6.880 -19.838 1.00 95.38 102 GLU A CA 1
ATOM 809 C C . GLU A 1 102 ? 1.469 -7.998 -18.786 1.00 95.38 102 GLU A C 1
ATOM 811 O O . GLU A 1 102 ? 0.712 -7.927 -17.808 1.00 95.38 102 GLU A O 1
ATOM 816 N N . LEU A 1 103 ? 2.338 -9.003 -18.946 1.00 95.88 103 LEU A N 1
ATOM 817 C CA . LEU A 1 103 ? 2.531 -10.056 -17.950 1.00 95.88 103 LEU A CA 1
ATOM 818 C C . LEU A 1 103 ? 3.105 -9.494 -16.646 1.00 95.88 103 LEU A C 1
ATOM 820 O O . LEU A 1 103 ? 2.601 -9.823 -15.570 1.00 95.88 103 LEU A O 1
ATOM 824 N N . LEU A 1 104 ? 4.110 -8.614 -16.725 1.00 96.69 104 LEU A N 1
ATOM 825 C CA . LEU A 1 104 ? 4.681 -7.947 -15.554 1.00 96.69 104 LEU A CA 1
ATOM 826 C C . LEU A 1 104 ? 3.615 -7.194 -14.756 1.00 96.69 104 LEU A C 1
ATOM 828 O O . LEU A 1 104 ? 3.513 -7.379 -13.544 1.00 96.69 104 LEU A O 1
ATOM 832 N N . ILE A 1 105 ? 2.805 -6.381 -15.435 1.00 96.62 105 ILE A N 1
ATOM 833 C CA . ILE A 1 105 ? 1.727 -5.606 -14.813 1.00 96.62 105 ILE A CA 1
ATOM 834 C C . ILE A 1 105 ? 0.694 -6.546 -14.178 1.00 96.62 105 ILE A C 1
ATOM 836 O O . ILE A 1 105 ? 0.262 -6.315 -13.052 1.00 96.62 105 ILE A O 1
ATOM 840 N N . SER A 1 106 ? 0.287 -7.601 -14.885 1.00 97.12 106 SER A N 1
ATOM 841 C CA . SER A 1 106 ? -0.816 -8.456 -14.438 1.00 97.12 106 SER A CA 1
ATOM 842 C C . SER A 1 106 ? -0.439 -9.378 -13.280 1.00 97.12 106 SER A C 1
ATOM 844 O O . SER A 1 106 ? -1.205 -9.505 -12.321 1.00 97.12 106 SER A O 1
ATOM 846 N N . ASP A 1 107 ? 0.724 -10.025 -13.389 1.00 96.81 107 ASP A N 1
ATOM 847 C CA . ASP A 1 107 ? 1.112 -11.178 -12.569 1.00 96.81 107 ASP A CA 1
ATOM 848 C C . ASP A 1 107 ? 2.521 -11.063 -11.978 1.00 96.81 107 ASP A C 1
ATOM 850 O O . ASP A 1 107 ? 2.841 -11.740 -11.002 1.00 96.81 107 ASP A O 1
ATOM 854 N N . GLY A 1 108 ? 3.374 -10.219 -12.557 1.00 96.00 108 GLY A N 1
ATOM 855 C CA . GLY A 1 108 ? 4.783 -10.135 -12.189 1.00 96.00 108 GLY A CA 1
ATOM 856 C C . GLY A 1 108 ? 5.065 -9.411 -10.883 1.00 96.00 108 GLY A C 1
ATOM 857 O O . GLY A 1 108 ? 6.108 -9.649 -10.274 1.00 96.00 108 GLY A O 1
ATOM 858 N N . VAL A 1 109 ? 4.159 -8.537 -10.439 1.00 97.75 109 VAL A N 1
ATOM 859 C CA . VAL A 1 109 ? 4.354 -7.690 -9.256 1.00 97.75 109 VAL A CA 1
ATOM 860 C C . VAL A 1 109 ? 3.395 -8.078 -8.139 1.00 97.75 109 VAL A C 1
ATOM 862 O O . VAL A 1 109 ? 2.178 -8.123 -8.323 1.00 97.75 109 VAL A O 1
ATOM 865 N N . ARG A 1 110 ? 3.956 -8.315 -6.952 1.00 97.62 110 ARG A N 1
ATOM 866 C CA . ARG A 1 110 ? 3.216 -8.649 -5.737 1.00 97.62 110 ARG A CA 1
ATOM 867 C C . ARG A 1 110 ? 2.910 -7.377 -4.962 1.00 97.62 110 ARG A C 1
ATOM 869 O O . ARG A 1 110 ? 3.805 -6.590 -4.662 1.00 97.62 110 ARG A O 1
ATOM 876 N N . ILE A 1 111 ? 1.656 -7.174 -4.602 1.00 97.75 111 ILE A N 1
ATOM 877 C CA . ILE A 1 111 ? 1.172 -5.955 -3.960 1.00 97.75 111 ILE A CA 1
ATOM 878 C C . ILE A 1 111 ? 0.513 -6.261 -2.620 1.00 97.75 111 ILE A C 1
ATOM 880 O O . ILE A 1 111 ? -0.010 -7.356 -2.395 1.00 97.75 111 ILE A O 1
ATOM 884 N N . TRP A 1 112 ? 0.508 -5.257 -1.750 1.00 97.38 112 TRP A N 1
ATOM 885 C CA . TRP A 1 112 ? -0.192 -5.277 -0.474 1.00 97.38 112 TRP A CA 1
ATOM 886 C C . TRP A 1 112 ? -1.167 -4.107 -0.375 1.00 97.38 112 TRP A C 1
ATOM 888 O O . TRP A 1 112 ? -0.803 -2.960 -0.641 1.00 97.38 112 TRP A O 1
ATOM 898 N N . VAL A 1 113 ? -2.403 -4.411 0.022 1.00 95.94 113 VAL A N 1
ATOM 899 C CA . VAL A 1 113 ? -3.490 -3.451 0.244 1.00 95.94 113 VAL A CA 1
ATOM 900 C C . VAL A 1 113 ? -4.219 -3.771 1.552 1.00 95.94 113 VAL A C 1
ATOM 902 O O . VAL A 1 113 ? -4.426 -4.939 1.894 1.00 95.94 113 VAL A O 1
ATOM 905 N N . ASP A 1 114 ? -4.633 -2.731 2.272 1.00 91.19 114 ASP A N 1
ATOM 906 C CA . ASP A 1 114 ? -5.096 -2.839 3.657 1.00 91.19 114 ASP A CA 1
ATOM 907 C C . ASP A 1 114 ? -6.341 -3.731 3.823 1.00 91.19 114 ASP A C 1
ATOM 909 O O . ASP A 1 114 ? -6.401 -4.580 4.712 1.00 91.19 114 ASP A O 1
ATOM 913 N N . PHE A 1 115 ? -7.323 -3.603 2.934 1.00 92.31 115 PHE A N 1
ATOM 914 C CA . PHE A 1 115 ? -8.633 -4.224 3.082 1.00 92.31 115 PHE A CA 1
ATOM 915 C C . PHE A 1 115 ? -8.609 -5.721 2.793 1.00 92.31 115 PHE A C 1
ATOM 917 O O . PHE A 1 115 ? -9.566 -6.409 3.145 1.00 92.31 115 PHE A O 1
ATOM 924 N N . LEU A 1 116 ? -7.531 -6.223 2.181 1.00 94.75 116 LEU A N 1
ATOM 925 C CA . LEU A 1 116 ? -7.316 -7.653 2.000 1.00 94.75 116 LEU A CA 1
ATOM 926 C C . LEU A 1 116 ? -6.538 -8.270 3.159 1.00 94.75 116 LEU A C 1
ATOM 928 O O . LEU A 1 116 ? -6.927 -9.335 3.640 1.00 94.75 116 LEU A O 1
ATOM 932 N N . PHE A 1 117 ? -5.452 -7.621 3.586 1.00 94.00 117 PHE A N 1
ATOM 933 C CA . PHE A 1 117 ? -4.438 -8.265 4.420 1.00 94.00 117 PHE A CA 1
ATOM 934 C C . PHE A 1 117 ? -4.492 -7.896 5.897 1.00 94.00 117 PHE A C 1
ATOM 936 O O . PHE A 1 117 ? -4.061 -8.720 6.700 1.00 94.00 117 PHE A O 1
ATOM 943 N N . ILE A 1 118 ? -5.077 -6.758 6.278 1.00 87.88 118 ILE A N 1
ATOM 944 C CA . ILE A 1 118 ? -5.439 -6.505 7.681 1.00 87.88 118 ILE A CA 1
ATOM 945 C C . ILE A 1 118 ? -6.597 -7.436 8.047 1.00 87.88 118 ILE A C 1
ATOM 947 O O . ILE A 1 118 ? -7.579 -7.523 7.300 1.00 87.88 118 ILE A O 1
ATOM 951 N N . ASP A 1 119 ? -6.514 -8.111 9.196 1.00 82.75 119 ASP A N 1
ATOM 952 C CA . ASP A 1 119 ? -7.598 -8.973 9.666 1.00 82.75 119 ASP A CA 1
ATOM 953 C C . ASP A 1 119 ? -8.792 -8.113 10.095 1.00 82.75 119 ASP A C 1
ATOM 955 O O . ASP A 1 119 ? -8.894 -7.636 11.225 1.00 82.75 119 ASP A O 1
ATOM 959 N N . GLN A 1 120 ? -9.730 -7.915 9.170 1.00 78.06 120 GLN A N 1
ATOM 960 C CA . GLN A 1 120 ? -10.933 -7.121 9.410 1.00 78.06 120 GLN A CA 1
ATOM 961 C C . GLN A 1 120 ? -11.884 -7.777 10.418 1.00 78.06 120 GLN A C 1
ATOM 963 O O . GLN A 1 120 ? -12.683 -7.079 11.047 1.00 78.06 120 GLN A O 1
ATOM 968 N N . GLY A 1 121 ? -11.807 -9.101 10.592 1.00 64.38 121 GLY A N 1
ATOM 969 C CA . GLY A 1 121 ? -12.654 -9.862 11.507 1.00 64.38 121 GLY A CA 1
ATOM 970 C C . GLY A 1 121 ? -12.331 -9.577 12.973 1.00 64.38 121 GLY A C 1
ATOM 971 O O . GLY A 1 121 ? -13.246 -9.402 13.782 1.00 64.38 121 GLY A O 1
ATOM 972 N N . SER A 1 122 ? -11.044 -9.474 13.308 1.00 70.00 122 SER A N 1
ATOM 973 C CA . SER A 1 122 ? -10.579 -9.122 14.656 1.00 70.00 122 SER A CA 1
ATOM 974 C C . SER A 1 122 ? -10.315 -7.617 14.812 1.00 70.00 122 SER A C 1
ATOM 976 O O . SER A 1 122 ? -10.764 -7.017 15.793 1.00 70.00 122 SER A O 1
ATOM 978 N N . ARG A 1 123 ? -9.679 -6.997 13.809 1.00 71.81 123 ARG A N 1
ATOM 979 C CA . ARG A 1 123 ? -9.110 -5.639 13.797 1.00 71.81 123 ARG A CA 1
ATOM 980 C C . ARG A 1 123 ? -8.410 -5.315 15.118 1.00 71.81 123 ARG A C 1
ATOM 982 O O . ARG A 1 123 ? -8.933 -4.555 15.933 1.00 71.81 123 ARG A O 1
ATOM 989 N N . ASP A 1 124 ? -7.228 -5.896 15.289 1.00 79.69 124 ASP A N 1
ATOM 990 C CA . ASP A 1 124 ? -6.358 -5.723 16.454 1.00 79.69 124 ASP A CA 1
ATOM 991 C C . ASP A 1 124 ? -5.085 -4.961 16.053 1.00 79.69 124 ASP A C 1
ATOM 993 O O . ASP A 1 124 ? -4.116 -5.532 15.560 1.00 79.69 124 ASP A O 1
ATOM 997 N N . ILE A 1 125 ? -5.105 -3.639 16.239 1.00 81.25 125 ILE A N 1
ATOM 998 C CA . ILE A 1 125 ? -4.017 -2.734 15.840 1.00 81.25 125 ILE A CA 1
ATOM 999 C C . ILE A 1 125 ? -2.654 -3.139 16.428 1.00 81.25 125 ILE A C 1
ATOM 1001 O O . ILE A 1 125 ? -1.689 -3.176 15.666 1.00 81.25 125 ILE A O 1
ATOM 1005 N N . PRO A 1 126 ? -2.524 -3.477 17.726 1.00 85.12 126 PRO A N 1
ATOM 1006 C CA . PRO A 1 126 ? -1.300 -4.070 18.258 1.00 85.12 126 PRO A CA 1
ATOM 1007 C C . PRO A 1 126 ? -0.778 -5.269 17.465 1.00 85.12 126 PRO A C 1
ATOM 1009 O O . PRO A 1 126 ? 0.426 -5.360 17.233 1.00 85.12 126 PRO A O 1
ATOM 1012 N N . GLU A 1 127 ? -1.650 -6.183 17.046 1.00 86.38 127 GLU A N 1
ATOM 1013 C CA . GLU A 1 127 ? -1.251 -7.341 16.247 1.00 86.38 127 GLU A CA 1
ATOM 1014 C C . GLU A 1 127 ? -0.859 -6.938 14.815 1.00 86.38 127 GLU A C 1
ATOM 1016 O O . GLU A 1 127 ? 0.155 -7.419 14.309 1.00 86.38 127 GLU A O 1
ATOM 1021 N N . GLU A 1 128 ? -1.583 -6.016 14.176 1.00 85.25 128 GLU A N 1
ATOM 1022 C CA . GLU A 1 128 ? -1.232 -5.487 12.844 1.00 85.25 128 GLU A CA 1
ATOM 1023 C C . GLU A 1 128 ? 0.122 -4.758 12.843 1.00 85.25 128 GLU A C 1
ATOM 1025 O O . GLU A 1 128 ? 0.964 -4.933 11.958 1.00 85.25 128 GLU A O 1
ATOM 1030 N N . LEU A 1 129 ? 0.395 -3.981 13.890 1.00 84.50 129 LEU A N 1
ATOM 1031 C CA . LEU A 1 129 ? 1.634 -3.218 14.019 1.00 84.50 129 LEU A CA 1
ATOM 1032 C C . LEU A 1 129 ? 2.862 -4.091 14.307 1.00 84.50 129 LEU A C 1
ATOM 1034 O O . LEU A 1 129 ? 3.985 -3.620 14.134 1.00 84.50 129 LEU A O 1
ATOM 1038 N N . LYS A 1 130 ? 2.693 -5.365 14.687 1.00 87.00 130 LYS A N 1
ATOM 1039 C CA . LYS A 1 130 ? 3.824 -6.304 14.802 1.00 87.00 130 LYS A CA 1
ATOM 1040 C C . LYS A 1 130 ? 4.404 -6.687 13.445 1.00 87.00 130 LYS A C 1
ATOM 1042 O O . LYS A 1 130 ? 5.611 -6.905 13.355 1.00 87.00 130 LYS A O 1
ATOM 1047 N N . VAL A 1 131 ? 3.570 -6.785 12.409 1.00 89.12 131 VAL A N 1
ATOM 1048 C CA . VAL A 1 131 ? 4.005 -7.244 11.079 1.00 89.12 131 VAL A CA 1
ATOM 1049 C C . VAL A 1 131 ? 4.391 -6.088 10.161 1.00 89.12 131 VAL A C 1
ATOM 1051 O O . VAL A 1 131 ? 5.309 -6.228 9.352 1.00 89.12 131 VAL A O 1
ATOM 1054 N N . LEU A 1 132 ? 3.750 -4.926 10.319 1.00 90.69 132 LEU A N 1
ATOM 1055 C CA . LEU A 1 132 ? 3.904 -3.784 9.417 1.00 90.69 132 LEU A CA 1
ATOM 1056 C C . LEU A 1 132 ? 5.365 -3.300 9.249 1.00 90.69 132 LEU A C 1
ATOM 1058 O O . LEU A 1 132 ? 5.782 -3.085 8.109 1.00 90.69 132 LEU A O 1
ATOM 1062 N N . PRO A 1 133 ? 6.203 -3.191 10.306 1.00 90.56 133 PRO A N 1
ATOM 1063 C CA . PRO A 1 133 ? 7.606 -2.806 10.139 1.00 90.56 133 PRO A CA 1
ATOM 1064 C C . PRO A 1 133 ? 8.417 -3.813 9.322 1.00 90.56 133 PRO A C 1
ATOM 1066 O O . PRO A 1 133 ? 9.291 -3.418 8.554 1.00 90.56 133 PRO A O 1
ATOM 1069 N N . GLN A 1 134 ? 8.158 -5.114 9.486 1.00 90.19 134 GLN A N 1
ATOM 1070 C CA . GLN A 1 134 ? 8.823 -6.142 8.685 1.00 90.19 134 GLN A CA 1
ATOM 1071 C C . GLN A 1 134 ? 8.356 -6.063 7.233 1.00 90.19 134 GLN A C 1
ATOM 1073 O O . GLN A 1 134 ? 9.186 -6.120 6.330 1.00 90.19 134 GLN A O 1
ATOM 1078 N N . LEU A 1 135 ? 7.055 -5.896 7.013 1.00 91.69 135 LEU A N 1
ATOM 1079 C CA . LEU A 1 135 ? 6.461 -5.780 5.689 1.00 91.69 135 LEU A CA 1
ATOM 1080 C C . LEU A 1 135 ? 7.093 -4.632 4.889 1.00 91.69 135 LEU A C 1
ATOM 1082 O O . LEU A 1 135 ? 7.676 -4.861 3.833 1.00 91.69 135 LEU A O 1
ATOM 1086 N N . LEU A 1 136 ? 7.084 -3.418 5.446 1.00 92.44 136 LEU A N 1
ATOM 1087 C CA . LEU A 1 136 ? 7.592 -2.214 4.780 1.00 92.44 136 LEU A CA 1
ATOM 1088 C C . LEU A 1 136 ? 9.109 -2.213 4.554 1.00 92.44 136 LEU A C 1
ATOM 1090 O O . LEU A 1 136 ? 9.588 -1.499 3.681 1.00 92.44 136 LEU A O 1
ATOM 1094 N N . ARG A 1 137 ? 9.880 -3.019 5.294 1.00 89.50 137 ARG A N 1
ATOM 1095 C CA . ARG A 1 137 ? 11.318 -3.212 5.026 1.00 89.50 137 ARG A CA 1
ATOM 1096 C C . ARG A 1 137 ? 11.599 -4.096 3.813 1.00 89.50 137 ARG A C 1
ATOM 1098 O O . ARG A 1 137 ? 12.728 -4.085 3.333 1.00 89.50 137 ARG A O 1
ATOM 1105 N N . ASN A 1 138 ? 10.625 -4.894 3.376 1.00 89.38 138 ASN A N 1
ATOM 1106 C CA . ASN A 1 138 ? 10.794 -5.851 2.282 1.00 89.38 138 ASN A CA 1
ATOM 1107 C C . ASN A 1 138 ? 10.211 -5.364 0.951 1.00 89.38 138 ASN A C 1
ATOM 1109 O O . ASN A 1 138 ? 10.516 -5.967 -0.074 1.00 89.38 138 ASN A O 1
ATOM 1113 N N . VAL A 1 139 ? 9.407 -4.298 0.955 1.00 94.69 139 VAL A N 1
ATOM 1114 C CA . VAL A 1 139 ? 8.848 -3.741 -0.282 1.00 94.69 139 VAL A CA 1
ATOM 1115 C C . VAL A 1 139 ? 9.880 -2.870 -0.994 1.00 94.69 139 VAL A C 1
ATOM 1117 O O . VAL A 1 139 ? 10.610 -2.100 -0.368 1.00 94.69 139 VAL A O 1
ATOM 1120 N N . ASP A 1 140 ? 9.930 -2.986 -2.316 1.00 94.19 140 ASP A N 1
ATOM 1121 C CA . ASP A 1 140 ? 10.834 -2.217 -3.168 1.00 94.19 140 ASP A CA 1
ATOM 1122 C C . ASP A 1 140 ? 10.267 -0.811 -3.461 1.00 94.19 140 ASP A C 1
ATOM 1124 O O . ASP A 1 140 ? 11.027 0.138 -3.664 1.00 94.19 140 ASP A O 1
ATOM 1128 N N . ALA A 1 141 ? 8.935 -0.655 -3.451 1.00 94.31 141 ALA A N 1
ATOM 1129 C CA . ALA A 1 141 ? 8.259 0.618 -3.699 1.00 94.31 141 ALA A CA 1
ATOM 1130 C C . ALA A 1 141 ? 7.051 0.857 -2.776 1.00 94.31 141 ALA A C 1
ATOM 1132 O O . ALA A 1 141 ? 6.390 -0.072 -2.309 1.00 94.31 141 ALA A O 1
ATOM 1133 N N . HIS A 1 142 ? 6.743 2.137 -2.547 1.00 95.81 142 HIS A N 1
ATOM 1134 C CA . HIS A 1 142 ? 5.616 2.576 -1.725 1.00 95.81 142 HIS A CA 1
ATOM 1135 C C . HIS A 1 142 ? 4.845 3.703 -2.416 1.00 95.81 142 HIS A C 1
ATOM 1137 O O . HIS A 1 142 ? 5.419 4.758 -2.701 1.00 95.81 142 HIS A O 1
ATOM 1143 N N . PHE A 1 143 ? 3.548 3.490 -2.641 1.00 94.50 143 PHE A N 1
ATOM 1144 C CA . PHE A 1 143 ? 2.651 4.468 -3.255 1.00 94.50 143 PHE A CA 1
ATOM 1145 C C . PHE A 1 143 ? 1.615 4.954 -2.245 1.00 94.50 143 PHE A C 1
ATOM 1147 O O . PHE A 1 143 ? 0.920 4.163 -1.611 1.00 94.50 143 PHE A O 1
ATOM 1154 N N . VAL A 1 144 ? 1.509 6.273 -2.113 1.00 93.81 144 VAL A N 1
ATOM 1155 C CA . VAL A 1 144 ? 0.595 6.961 -1.203 1.00 93.81 144 VAL A CA 1
ATOM 1156 C C . VAL A 1 144 ? -0.484 7.636 -2.039 1.00 93.81 144 VAL A C 1
ATOM 1158 O O . VAL A 1 144 ? -0.198 8.559 -2.805 1.00 93.81 144 VAL A O 1
ATOM 1161 N N . LEU A 1 145 ? -1.720 7.162 -1.906 1.00 90.50 145 LEU A N 1
ATOM 1162 C CA . LEU A 1 145 ? -2.848 7.536 -2.753 1.00 90.50 145 LEU A CA 1
ATOM 1163 C C . LEU A 1 145 ? -3.851 8.434 -2.014 1.00 90.50 145 LEU A C 1
ATOM 1165 O O . LEU A 1 145 ? -4.029 8.351 -0.796 1.00 90.50 145 LEU A O 1
ATOM 1169 N N . GLY A 1 146 ? -4.580 9.239 -2.786 1.00 86.50 146 GLY A N 1
ATOM 1170 C CA . GLY A 1 146 ? -5.662 10.090 -2.289 1.00 86.50 146 GLY A CA 1
ATOM 1171 C C . GLY A 1 146 ? -5.203 11.461 -1.785 1.00 86.50 146 GLY A C 1
ATOM 1172 O O . GLY A 1 146 ? -4.023 11.796 -1.795 1.00 86.50 146 GLY A O 1
ATOM 1173 N N . SER A 1 147 ? -6.172 12.275 -1.358 1.00 87.62 147 SER A N 1
ATOM 1174 C CA . SER A 1 147 ? -5.974 13.701 -1.049 1.00 87.62 147 SER A CA 1
ATOM 1175 C C . SER A 1 147 ? -5.814 14.028 0.440 1.00 87.62 147 SER A C 1
ATOM 1177 O O . SER A 1 147 ? -5.554 15.181 0.795 1.00 87.62 147 SER A O 1
ATOM 1179 N N . THR A 1 148 ? -5.996 13.034 1.307 1.00 91.06 148 THR A N 1
ATOM 1180 C CA . THR A 1 148 ? -5.948 13.147 2.770 1.00 91.06 148 THR A CA 1
ATOM 1181 C C . THR A 1 148 ? -5.011 12.170 3.505 1.00 91.06 148 THR A C 1
ATOM 1183 O O . THR A 1 148 ? -5.052 12.196 4.736 1.00 91.06 148 THR A O 1
ATOM 1186 N N . PRO A 1 149 ? -4.149 11.327 2.883 1.00 92.56 149 PRO A N 1
ATOM 1187 C CA . PRO A 1 149 ? -3.339 10.369 3.649 1.00 92.56 149 PRO A CA 1
ATOM 1188 C C . PRO A 1 149 ? -2.434 11.048 4.691 1.00 92.56 149 PRO A C 1
ATOM 1190 O O . PRO A 1 149 ? -2.292 10.546 5.800 1.00 92.56 149 PRO A O 1
ATOM 1193 N N . LEU A 1 150 ? -1.903 12.241 4.411 1.00 94.06 150 LEU A N 1
ATOM 1194 C CA . LEU A 1 150 ? -1.079 12.995 5.370 1.00 94.06 150 LEU A CA 1
ATOM 1195 C C . LEU A 1 150 ? -1.858 13.596 6.556 1.00 94.06 150 LEU A C 1
ATOM 1197 O O . LEU A 1 150 ? -1.255 14.104 7.500 1.00 94.06 150 LEU A O 1
ATOM 1201 N N . GLU A 1 151 ? -3.190 13.537 6.534 1.00 94.00 151 GLU A N 1
ATOM 1202 C CA . GLU A 1 151 ? -4.044 13.920 7.662 1.00 94.00 151 GLU A CA 1
ATOM 1203 C C . GLU A 1 151 ? -4.400 12.715 8.548 1.00 94.00 151 GLU A C 1
ATOM 1205 O O . GLU A 1 151 ? -5.127 12.886 9.524 1.00 94.00 151 GLU A O 1
ATOM 1210 N N . ARG A 1 152 ? -3.942 11.493 8.234 1.00 94.69 152 ARG A N 1
ATOM 1211 C CA . ARG A 1 152 ? -4.344 10.258 8.926 1.00 94.69 152 ARG A CA 1
ATOM 1212 C C . ARG A 1 152 ? -3.170 9.629 9.670 1.00 94.69 152 ARG A C 1
ATOM 1214 O O . ARG A 1 152 ? -2.156 9.298 9.071 1.00 94.69 152 ARG A O 1
ATOM 1221 N N . ALA A 1 153 ? -3.332 9.396 10.971 1.00 94.94 153 ALA A N 1
ATOM 1222 C CA . ALA A 1 153 ? -2.292 8.856 11.849 1.00 94.94 153 ALA A CA 1
ATOM 1223 C C . ALA A 1 153 ? -1.703 7.526 11.349 1.00 94.94 153 ALA A C 1
ATOM 1225 O O . ALA A 1 153 ? -0.485 7.366 11.346 1.00 94.94 153 ALA A O 1
ATOM 1226 N N . TRP A 1 154 ? -2.564 6.612 10.890 1.00 93.31 154 TRP A N 1
ATOM 1227 C CA . TRP A 1 154 ? -2.166 5.322 10.321 1.00 93.31 154 TRP A CA 1
ATOM 1228 C C . TRP A 1 154 ? -1.298 5.492 9.065 1.00 93.31 154 TRP A C 1
ATOM 1230 O O . TRP A 1 154 ? -0.160 5.034 9.036 1.00 93.31 154 TRP A O 1
ATOM 1240 N N . CYS A 1 155 ? -1.779 6.263 8.088 1.00 95.12 155 CYS A N 1
ATOM 1241 C CA . CYS A 1 155 ? -1.050 6.533 6.851 1.00 95.12 155 CYS A CA 1
ATOM 1242 C C . CYS A 1 155 ? 0.280 7.256 7.106 1.00 95.12 155 CYS A C 1
ATOM 1244 O O . CYS A 1 155 ? 1.304 6.903 6.529 1.00 95.12 155 CYS A O 1
ATOM 1246 N N . CYS A 1 156 ? 0.302 8.248 8.003 1.00 96.12 156 CYS A N 1
ATOM 1247 C CA . CYS A 1 156 ? 1.541 8.921 8.395 1.00 96.12 156 CYS A CA 1
ATOM 1248 C C . CYS A 1 156 ? 2.555 7.936 8.990 1.00 96.12 156 CYS A C 1
ATOM 1250 O O . CYS A 1 156 ? 3.751 8.051 8.733 1.00 96.12 156 CYS A O 1
ATOM 1252 N N . TYR A 1 157 ? 2.093 6.954 9.763 1.00 95.25 157 TYR A N 1
ATOM 1253 C CA . TYR A 1 157 ? 2.962 5.924 10.316 1.00 95.25 157 TYR A CA 1
ATOM 1254 C C . TYR A 1 157 ? 3.525 4.988 9.238 1.00 95.25 157 TYR A C 1
ATOM 1256 O O . TYR A 1 157 ? 4.728 4.739 9.239 1.00 95.25 157 TYR A O 1
ATOM 1264 N N . GLU A 1 158 ? 2.709 4.541 8.280 1.00 95.56 158 GLU A N 1
ATOM 1265 C CA . GLU A 1 158 ? 3.154 3.732 7.130 1.00 95.56 158 GLU A CA 1
ATOM 1266 C C . GLU A 1 158 ? 4.205 4.470 6.287 1.00 95.56 158 GLU A C 1
ATOM 1268 O O . GLU A 1 158 ? 5.281 3.939 6.000 1.00 95.56 158 GLU A O 1
ATOM 1273 N N . ILE A 1 159 ? 3.937 5.740 5.963 1.00 95.38 159 ILE A N 1
ATOM 1274 C CA . ILE A 1 159 ? 4.866 6.619 5.239 1.00 95.38 159 ILE A CA 1
ATOM 1275 C C . ILE A 1 159 ? 6.184 6.752 5.997 1.00 95.38 159 ILE A C 1
ATOM 1277 O O . ILE A 1 159 ? 7.257 6.620 5.401 1.00 95.38 159 ILE A O 1
ATOM 1281 N N . ALA A 1 160 ? 6.116 7.002 7.304 1.00 95.06 160 ALA A N 1
ATOM 1282 C CA . ALA A 1 160 ? 7.304 7.153 8.122 1.00 95.06 160 ALA A CA 1
ATOM 1283 C C . ALA A 1 160 ? 8.115 5.855 8.193 1.00 95.06 160 ALA A C 1
ATOM 1285 O O . ALA A 1 160 ? 9.331 5.890 8.021 1.00 95.06 160 ALA A O 1
ATOM 1286 N N . LEU A 1 161 ? 7.463 4.709 8.407 1.00 94.50 161 LEU A N 1
ATOM 1287 C CA . LEU A 1 161 ? 8.123 3.405 8.475 1.00 94.50 161 LEU A CA 1
ATOM 1288 C C . LEU A 1 161 ? 8.858 3.058 7.179 1.00 94.50 161 LEU A C 1
ATOM 1290 O O . LEU A 1 161 ? 10.015 2.642 7.237 1.00 94.50 161 LEU A O 1
ATOM 1294 N N . PHE A 1 162 ? 8.231 3.264 6.019 1.00 94.00 162 PHE A N 1
ATOM 1295 C CA . PHE A 1 162 ? 8.886 3.000 4.738 1.00 94.00 162 PHE A CA 1
ATOM 1296 C C . PHE A 1 162 ? 10.113 3.898 4.523 1.00 94.00 162 PHE A C 1
ATOM 1298 O O . PHE A 1 162 ? 11.162 3.454 4.057 1.00 94.00 162 PHE A O 1
ATOM 1305 N N . ASN A 1 163 ? 10.013 5.169 4.917 1.00 92.25 163 ASN A N 1
ATOM 1306 C CA . ASN A 1 163 ? 11.092 6.147 4.777 1.00 92.25 163 ASN A CA 1
ATOM 1307 C C . ASN A 1 163 ? 11.943 6.280 6.047 1.00 92.25 163 ASN A C 1
ATOM 1309 O O . ASN A 1 163 ? 12.585 7.306 6.257 1.00 92.25 163 ASN A O 1
ATOM 1313 N N . GLN A 1 164 ? 11.989 5.256 6.903 1.00 90.62 164 GLN A N 1
ATOM 1314 C CA . GLN A 1 164 ? 12.660 5.336 8.203 1.00 90.62 164 GLN A CA 1
ATOM 1315 C C . GLN A 1 164 ? 14.149 5.711 8.087 1.00 90.62 164 GLN A C 1
ATOM 1317 O O . GLN A 1 164 ? 14.688 6.390 8.958 1.00 90.62 164 GLN A O 1
ATOM 1322 N N . LYS A 1 165 ? 14.812 5.328 6.987 1.00 83.25 165 LYS A N 1
ATOM 1323 C CA . LYS A 1 165 ? 16.203 5.715 6.686 1.00 83.25 165 LYS A CA 1
ATOM 1324 C C . LYS A 1 165 ? 16.402 7.233 6.534 1.00 83.25 165 LYS A C 1
ATOM 1326 O O . LYS A 1 165 ? 17.501 7.723 6.765 1.00 83.25 165 LYS A O 1
ATOM 1331 N N . CYS A 1 166 ? 15.350 7.965 6.171 1.00 83.56 166 CYS A N 1
AT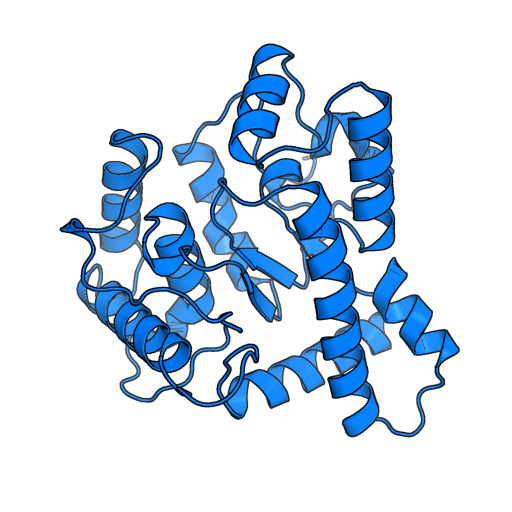OM 1332 C CA . CYS A 1 166 ? 15.361 9.414 5.978 1.00 83.56 166 CYS A CA 1
ATOM 1333 C C . CYS A 1 166 ? 15.229 10.171 7.309 1.00 83.56 166 CYS A C 1
ATOM 1335 O O . CYS A 1 166 ? 15.392 11.384 7.339 1.00 83.56 166 CYS A O 1
ATOM 1337 N N . ALA A 1 167 ? 14.958 9.480 8.425 1.00 85.19 167 ALA A N 1
ATOM 1338 C CA . ALA A 1 167 ? 14.724 10.103 9.730 1.00 85.19 167 ALA A CA 1
ATOM 1339 C C . ALA A 1 167 ? 15.883 10.985 10.211 1.00 85.19 167 ALA A C 1
ATOM 1341 O O . ALA A 1 167 ? 15.654 11.992 10.878 1.00 85.19 167 ALA A O 1
ATOM 1342 N N . THR A 1 168 ? 17.115 10.623 9.853 1.00 81.12 168 THR A N 1
ATOM 1343 C CA . THR A 1 168 ? 18.337 11.356 10.211 1.00 81.12 168 THR A CA 1
ATOM 1344 C C . THR A 1 168 ? 18.946 12.123 9.039 1.00 81.12 168 THR A C 1
ATOM 1346 O O . THR A 1 168 ? 20.012 12.709 9.202 1.00 81.12 168 THR A O 1
ATOM 1349 N N . ASP A 1 169 ? 18.332 12.073 7.855 1.00 76.38 169 ASP A N 1
ATOM 1350 C CA . ASP A 1 169 ? 18.807 12.791 6.674 1.00 76.38 169 ASP A CA 1
ATOM 1351 C C . ASP A 1 169 ? 18.040 14.110 6.544 1.00 76.38 169 ASP A C 1
ATOM 1353 O O . ASP A 1 169 ? 16.813 14.143 6.638 1.00 76.38 169 ASP A O 1
ATOM 1357 N N . GLU A 1 170 ? 18.765 15.208 6.356 1.00 69.50 170 GLU A N 1
ATOM 1358 C CA . GLU A 1 170 ? 18.180 16.532 6.116 1.00 69.50 170 GLU A CA 1
ATOM 1359 C C . GLU A 1 170 ? 17.897 16.770 4.621 1.00 69.50 170 GLU A C 1
ATOM 1361 O O . GLU A 1 170 ? 17.262 17.760 4.252 1.00 69.50 170 GLU A O 1
ATOM 1366 N N . ARG A 1 171 ? 18.368 15.882 3.735 1.00 73.62 171 ARG A N 1
ATOM 1367 C CA . ARG A 1 171 ? 18.105 15.946 2.293 1.00 73.62 171 ARG A CA 1
ATOM 1368 C C . ARG A 1 171 ? 16.757 15.316 1.963 1.00 73.62 171 ARG A C 1
ATOM 1370 O O . ARG A 1 171 ? 16.388 14.291 2.519 1.00 73.62 171 ARG A O 1
ATOM 1377 N N . LEU A 1 172 ? 16.066 15.888 0.977 1.00 67.81 172 LEU A N 1
ATOM 1378 C CA . LEU A 1 172 ? 14.835 15.323 0.420 1.00 67.81 172 LEU A CA 1
ATOM 1379 C C . LEU A 1 172 ? 15.146 14.068 -0.407 1.00 67.81 172 LEU A C 1
ATOM 1381 O O . LEU A 1 172 ? 15.439 14.172 -1.596 1.00 67.81 172 LEU A O 1
ATOM 1385 N N . ASN A 1 173 ? 15.073 12.894 0.218 1.00 76.56 173 ASN A N 1
ATOM 1386 C CA . ASN A 1 173 ? 15.378 11.601 -0.410 1.00 76.56 173 ASN A CA 1
ATOM 1387 C C . ASN A 1 173 ? 14.311 10.531 -0.134 1.00 76.56 173 ASN A C 1
ATOM 1389 O O . ASN A 1 173 ? 14.615 9.342 0.006 1.00 76.56 173 ASN A O 1
ATOM 1393 N N . LEU A 1 174 ? 13.050 10.956 -0.036 1.00 85.31 174 LEU A N 1
ATOM 1394 C CA . LEU A 1 174 ? 11.940 10.033 0.155 1.00 85.31 174 LEU A CA 1
ATOM 1395 C C . LEU A 1 174 ? 11.845 9.048 -1.003 1.00 85.31 174 LEU A C 1
ATOM 1397 O O . LEU A 1 174 ? 11.870 9.418 -2.174 1.00 85.31 174 LEU A O 1
ATOM 1401 N N . ASN A 1 175 ? 11.655 7.782 -0.660 1.00 86.19 175 ASN A N 1
ATOM 1402 C CA . ASN A 1 175 ? 11.443 6.722 -1.634 1.00 86.19 175 ASN A CA 1
ATOM 1403 C C . ASN A 1 175 ? 9.955 6.551 -1.983 1.00 86.19 175 ASN A C 1
ATOM 1405 O O . ASN A 1 175 ? 9.633 5.813 -2.909 1.00 86.19 175 ASN A O 1
ATOM 1409 N N . SER A 1 176 ? 9.045 7.176 -1.230 1.00 90.69 176 SER A N 1
ATOM 1410 C CA . SER A 1 176 ? 7.607 7.085 -1.496 1.00 90.69 176 SER A CA 1
ATOM 1411 C C . SER A 1 176 ? 7.157 7.982 -2.639 1.00 90.69 176 SER A C 1
ATOM 1413 O O . SER A 1 176 ? 7.592 9.126 -2.757 1.00 90.69 176 SER A O 1
ATOM 1415 N N . PHE A 1 177 ? 6.209 7.468 -3.413 1.00 91.38 177 PHE A N 1
ATOM 1416 C CA . PHE A 1 177 ? 5.473 8.191 -4.441 1.00 91.38 177 PHE A CA 1
ATOM 1417 C C . PHE A 1 177 ? 4.193 8.732 -3.819 1.00 91.38 177 PHE A C 1
ATOM 1419 O O . PHE A 1 177 ? 3.322 7.951 -3.439 1.00 91.38 177 PHE A O 1
ATOM 1426 N N . ILE A 1 178 ? 4.088 10.051 -3.668 1.00 89.44 178 ILE A N 1
ATOM 1427 C CA . ILE A 1 178 ? 2.982 10.678 -2.940 1.00 89.44 178 ILE A CA 1
ATOM 1428 C C . ILE A 1 178 ? 2.099 11.441 -3.920 1.00 89.44 178 ILE A C 1
ATOM 1430 O O . ILE A 1 178 ? 2.531 12.403 -4.555 1.00 89.44 178 ILE A O 1
ATOM 1434 N N . ALA A 1 179 ? 0.848 10.998 -4.057 1.00 85.50 179 ALA A N 1
ATOM 1435 C CA . ALA A 1 179 ? -0.158 11.713 -4.828 1.00 85.50 179 ALA A CA 1
ATOM 1436 C C . ALA A 1 179 ? -0.424 13.111 -4.229 1.00 85.50 179 ALA A C 1
ATOM 1438 O O . ALA A 1 179 ? -0.221 13.312 -3.028 1.00 85.50 179 ALA A O 1
ATOM 1439 N N . PRO A 1 180 ? -0.911 14.082 -5.024 1.00 83.31 180 PRO A N 1
ATOM 1440 C CA . PRO A 1 180 ? -1.294 15.390 -4.506 1.00 83.31 180 PRO A CA 1
ATOM 1441 C C . PRO A 1 180 ? -2.259 15.281 -3.319 1.00 83.31 180 PRO A C 1
ATOM 1443 O O . PRO A 1 180 ? -3.394 14.822 -3.450 1.00 83.31 180 PRO A O 1
ATOM 1446 N N . THR A 1 181 ? -1.806 15.741 -2.155 1.00 86.00 181 THR A N 1
ATOM 1447 C CA . THR A 1 181 ? -2.531 15.627 -0.887 1.00 86.00 181 THR A CA 1
ATOM 1448 C C . THR A 1 181 ? -2.416 16.915 -0.090 1.00 86.00 181 THR A C 1
ATOM 1450 O O . THR A 1 181 ? -1.495 17.714 -0.270 1.00 86.00 181 THR A O 1
ATOM 1453 N N . LYS A 1 182 ? -3.361 17.118 0.827 1.00 86.88 182 LYS A N 1
ATOM 1454 C CA . LYS A 1 182 ? -3.228 18.153 1.845 1.00 86.88 182 LYS A CA 1
ATOM 1455 C C . LYS A 1 182 ? -1.944 17.940 2.654 1.00 86.88 182 LYS A C 1
ATOM 1457 O O . LYS A 1 182 ? -1.568 16.789 2.893 1.00 86.88 182 LYS A O 1
ATOM 1462 N N . PRO A 1 183 ? -1.282 19.028 3.070 1.00 87.81 183 PRO A N 1
ATOM 1463 C CA . PRO A 1 183 ? -0.012 18.935 3.763 1.00 87.81 183 PRO A CA 1
ATOM 1464 C C . PRO A 1 183 ? -0.168 18.359 5.167 1.00 87.81 183 PRO A C 1
ATOM 1466 O O . PRO A 1 183 ? -1.151 18.610 5.865 1.00 87.81 183 PRO A O 1
ATOM 1469 N N . TYR A 1 184 ? 0.868 17.652 5.599 1.00 93.19 184 TYR A N 1
ATOM 1470 C CA . TYR A 1 184 ? 1.069 17.339 7.004 1.00 93.19 184 TYR A CA 1
ATOM 1471 C C . TYR A 1 184 ? 1.512 18.607 7.750 1.00 93.19 184 TYR A C 1
ATOM 1473 O O . TYR A 1 184 ? 2.423 19.305 7.292 1.00 93.19 184 TYR A O 1
ATOM 1481 N N . TYR A 1 185 ? 0.883 18.886 8.896 1.00 90.12 185 TYR A N 1
ATOM 1482 C CA . TYR A 1 185 ? 1.203 20.036 9.751 1.00 90.12 185 TYR A CA 1
ATOM 1483 C C . TYR A 1 185 ? 1.954 19.624 11.018 1.00 90.12 185 TYR A C 1
ATOM 1485 O O . TYR A 1 185 ? 3.043 20.118 11.288 1.00 90.12 185 TYR A O 1
ATOM 1493 N N . ASN A 1 186 ? 1.349 18.749 11.819 1.00 93.69 186 ASN A N 1
ATOM 1494 C CA . ASN A 1 186 ? 1.938 18.140 13.005 1.00 93.69 186 ASN A CA 1
ATOM 1495 C C . ASN A 1 186 ? 1.086 16.932 13.422 1.00 93.69 186 ASN A C 1
ATOM 1497 O O . ASN A 1 186 ? -0.033 16.747 12.939 1.00 93.69 186 ASN A O 1
ATOM 1501 N N . TRP A 1 187 ? 1.608 16.131 14.348 1.00 95.19 187 TRP A N 1
ATOM 1502 C CA . TRP A 1 187 ? 0.936 14.914 14.795 1.00 95.19 187 TRP A CA 1
ATOM 1503 C C . TRP A 1 187 ? -0.330 15.190 15.606 1.00 95.19 187 TRP A C 1
ATOM 1505 O O . TRP A 1 187 ? -1.300 14.444 15.514 1.00 95.19 187 TRP A O 1
ATOM 1515 N N . ASP A 1 188 ? -0.382 16.270 16.377 1.00 94.00 188 ASP A N 1
ATOM 1516 C CA . ASP A 1 188 ? -1.559 16.572 17.196 1.00 94.00 188 ASP A CA 1
ATOM 1517 C C . ASP A 1 188 ? -2.803 16.782 16.323 1.00 94.00 188 ASP A C 1
ATOM 1519 O O . ASP A 1 188 ? -3.898 16.358 16.697 1.00 94.00 188 ASP A O 1
ATOM 1523 N N . LEU A 1 189 ? -2.611 17.312 15.113 1.00 93.69 189 LEU A N 1
ATOM 1524 C CA . LEU A 1 189 ? -3.661 17.555 14.128 1.00 93.69 189 LEU A CA 1
ATOM 1525 C C . LEU A 1 189 ? -4.012 16.344 13.251 1.00 93.69 189 LEU A C 1
ATOM 1527 O O . LEU A 1 189 ? -5.048 16.386 12.588 1.00 93.69 189 LEU A O 1
ATOM 1531 N N . VAL A 1 190 ? -3.211 15.267 13.235 1.00 93.94 190 VAL A N 1
ATOM 1532 C CA . VAL A 1 190 ? -3.587 14.080 12.450 1.00 93.94 190 VAL A CA 1
ATOM 1533 C C . VAL A 1 190 ? -4.781 13.366 13.074 1.00 93.94 190 VAL A C 1
ATOM 1535 O O . VAL A 1 190 ? -4.890 13.195 14.292 1.00 93.94 190 VAL A O 1
ATOM 1538 N N . LEU A 1 191 ? -5.685 12.928 12.215 1.00 93.06 191 LEU A N 1
ATOM 1539 C CA . LEU A 1 191 ? -6.910 12.242 12.568 1.00 93.06 191 LEU A CA 1
ATOM 1540 C C . LEU A 1 191 ? -6.657 10.741 12.690 1.00 93.06 191 LEU A C 1
ATOM 1542 O O . LEU A 1 191 ? -5.851 10.162 11.965 1.00 93.06 191 LEU A O 1
ATOM 1546 N N . SER A 1 192 ? -7.406 10.089 13.568 1.00 90.69 192 SER A N 1
ATOM 1547 C CA . SER A 1 192 ? -7.488 8.633 13.626 1.00 90.69 192 SER A CA 1
ATOM 1548 C C . SER A 1 192 ? -8.944 8.206 13.560 1.00 90.69 192 SER A C 1
ATOM 1550 O O . SER A 1 192 ? -9.844 8.998 13.842 1.00 90.69 192 SER A O 1
ATOM 1552 N N . THR A 1 193 ? -9.177 6.972 13.128 1.00 83.12 193 THR A N 1
ATOM 1553 C CA . THR A 1 193 ? -10.519 6.388 13.132 1.00 83.12 193 THR A CA 1
ATOM 1554 C C . THR A 1 193 ? -10.930 6.055 14.560 1.00 83.12 193 THR A C 1
ATOM 1556 O O . THR A 1 193 ? -12.008 6.459 14.977 1.00 83.12 193 THR A O 1
ATOM 1559 N N . GLU A 1 194 ? -10.041 5.407 15.318 1.00 85.38 194 GLU A N 1
ATOM 1560 C CA . GLU A 1 194 ? -10.202 5.180 16.755 1.00 85.38 194 GLU A CA 1
ATOM 1561 C C . GLU A 1 194 ? -9.122 5.969 17.516 1.00 85.38 194 GLU A C 1
ATOM 1563 O O . GLU A 1 194 ? -7.965 6.040 17.089 1.00 85.38 194 GLU A O 1
ATOM 1568 N N . ALA A 1 195 ? -9.479 6.610 18.632 1.00 85.75 195 ALA A N 1
ATOM 1569 C CA . ALA A 1 195 ? -8.547 7.471 19.370 1.00 85.75 195 ALA A CA 1
ATOM 1570 C C . ALA A 1 195 ? -7.386 6.680 20.005 1.00 85.75 195 ALA A C 1
ATOM 1572 O O . ALA A 1 195 ? -6.250 7.156 20.023 1.00 85.75 195 ALA A O 1
ATOM 1573 N N . GLU A 1 196 ? -7.664 5.467 20.483 1.00 88.38 196 GLU A N 1
ATOM 1574 C CA . GLU A 1 196 ? -6.670 4.534 21.028 1.00 88.38 196 GLU A CA 1
ATOM 1575 C C . GLU A 1 196 ? -5.584 4.141 20.020 1.00 88.38 196 GLU A C 1
ATOM 1577 O O . GLU A 1 196 ? -4.411 4.089 20.397 1.00 88.38 196 GLU A O 1
ATOM 1582 N N . ASP A 1 197 ? -5.935 3.975 18.739 1.00 88.12 197 ASP A N 1
ATOM 1583 C CA . ASP A 1 197 ? -4.978 3.660 17.671 1.00 88.12 197 ASP A CA 1
ATOM 1584 C C . ASP A 1 197 ? -3.882 4.730 17.606 1.00 88.12 197 ASP A C 1
ATOM 1586 O O . ASP A 1 197 ? -2.695 4.413 17.545 1.00 88.12 197 ASP A O 1
ATOM 1590 N N . LYS A 1 198 ? -4.262 6.014 17.693 1.00 91.75 198 LYS A N 1
ATOM 1591 C CA . LYS A 1 198 ? -3.311 7.135 17.648 1.00 91.75 198 LYS A CA 1
ATOM 1592 C C . LYS A 1 198 ? -2.349 7.108 18.834 1.00 91.75 198 LYS A C 1
ATOM 1594 O O . LYS A 1 198 ? -1.157 7.337 18.650 1.00 91.75 198 LYS A O 1
ATOM 1599 N N . ILE A 1 199 ? -2.854 6.808 20.032 1.00 92.69 199 ILE A N 1
ATOM 1600 C CA . ILE A 1 199 ? -2.038 6.711 21.252 1.00 92.69 199 ILE A CA 1
ATOM 1601 C C . ILE A 1 199 ? -1.027 5.570 21.115 1.00 92.69 199 ILE A C 1
ATOM 1603 O O . ILE A 1 199 ? 0.151 5.740 21.431 1.00 92.69 199 ILE A O 1
ATOM 1607 N N . TYR A 1 200 ? -1.470 4.413 20.624 1.00 92.12 200 TYR A N 1
ATOM 1608 C CA . TYR A 1 200 ? -0.599 3.257 20.460 1.00 92.12 200 TYR A CA 1
ATOM 1609 C C . TYR A 1 200 ? 0.449 3.482 19.361 1.00 92.12 200 TYR A C 1
ATOM 1611 O O . TYR A 1 200 ? 1.632 3.219 19.578 1.00 92.12 200 TYR A O 1
ATOM 1619 N N . ILE A 1 201 ? 0.053 4.036 18.212 1.00 94.19 201 ILE A N 1
ATOM 1620 C CA . ILE A 1 201 ? 0.981 4.400 17.134 1.00 94.19 201 ILE A CA 1
ATOM 1621 C C . ILE A 1 201 ? 2.023 5.405 17.634 1.00 94.19 201 ILE A C 1
ATOM 1623 O O . ILE A 1 201 ? 3.210 5.246 17.361 1.00 94.19 201 ILE A O 1
ATOM 1627 N N . GLU A 1 202 ? 1.620 6.409 18.413 1.00 95.12 2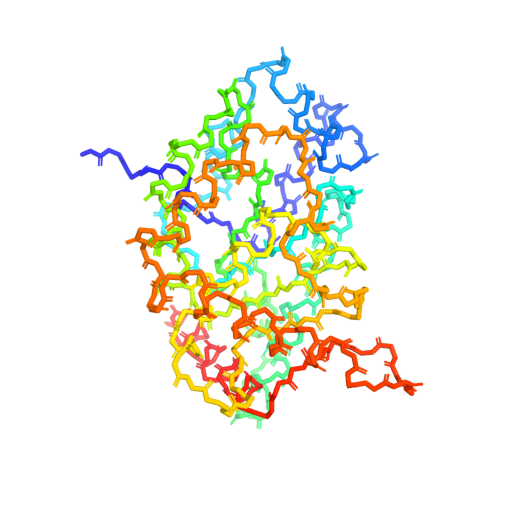02 GLU A N 1
ATOM 1628 C CA . GLU A 1 202 ? 2.558 7.367 18.996 1.00 95.12 202 GLU A CA 1
ATOM 1629 C C . GLU A 1 202 ? 3.598 6.686 19.897 1.00 95.12 202 GLU A C 1
ATOM 1631 O O . GLU A 1 202 ? 4.787 7.007 19.826 1.00 95.12 202 GLU A O 1
ATOM 1636 N N . GLN A 1 203 ? 3.179 5.717 20.715 1.00 93.88 203 GLN A N 1
ATOM 1637 C CA . GLN A 1 203 ? 4.109 4.920 21.517 1.00 93.88 203 GLN A CA 1
ATOM 1638 C C . GLN A 1 203 ? 5.078 4.134 20.629 1.00 93.88 203 GLN A C 1
ATOM 1640 O O . GLN A 1 203 ? 6.277 4.125 20.908 1.00 93.88 203 GLN A O 1
ATOM 1645 N N . GLN A 1 204 ? 4.596 3.529 19.538 1.00 93.06 204 GLN A N 1
ATOM 1646 C CA . GLN A 1 204 ? 5.467 2.845 18.579 1.00 93.06 204 GLN A CA 1
ATOM 1647 C C . GLN A 1 204 ? 6.480 3.808 17.960 1.00 93.06 204 GLN A C 1
ATOM 1649 O O . GLN A 1 204 ? 7.675 3.535 18.003 1.00 93.06 204 GLN A O 1
ATOM 1654 N N . ILE A 1 205 ? 6.043 4.978 17.485 1.00 94.50 205 ILE A N 1
ATOM 1655 C CA . ILE A 1 205 ? 6.935 6.011 16.940 1.00 94.50 205 ILE A CA 1
ATOM 1656 C C . ILE A 1 205 ? 8.047 6.351 17.941 1.00 94.50 205 ILE A C 1
ATOM 1658 O O . ILE A 1 205 ? 9.226 6.347 17.589 1.00 94.50 205 ILE A O 1
ATOM 1662 N N . ARG A 1 206 ? 7.697 6.607 19.205 1.00 94.81 206 ARG A N 1
ATOM 1663 C CA . ARG A 1 206 ? 8.678 6.962 20.242 1.00 94.81 206 ARG A CA 1
ATOM 1664 C C . ARG A 1 206 ? 9.681 5.841 20.515 1.00 94.81 206 ARG A C 1
ATOM 1666 O O . ARG A 1 206 ? 10.846 6.133 20.765 1.00 94.81 206 ARG A O 1
ATOM 1673 N N . ASN A 1 207 ? 9.235 4.589 20.462 1.00 90.38 207 ASN A N 1
ATOM 1674 C CA . ASN A 1 207 ? 10.039 3.433 20.852 1.00 90.38 207 ASN A CA 1
ATOM 1675 C C . ASN A 1 207 ? 10.903 2.876 19.715 1.00 90.38 207 ASN A C 1
ATOM 1677 O O . ASN A 1 207 ? 11.979 2.343 19.978 1.00 90.38 207 ASN A O 1
ATOM 1681 N N . THR A 1 208 ? 10.433 2.950 18.468 1.00 83.38 208 THR A N 1
ATOM 1682 C CA . THR A 1 208 ? 11.035 2.208 17.348 1.00 83.38 208 THR A CA 1
ATOM 1683 C C . THR A 1 208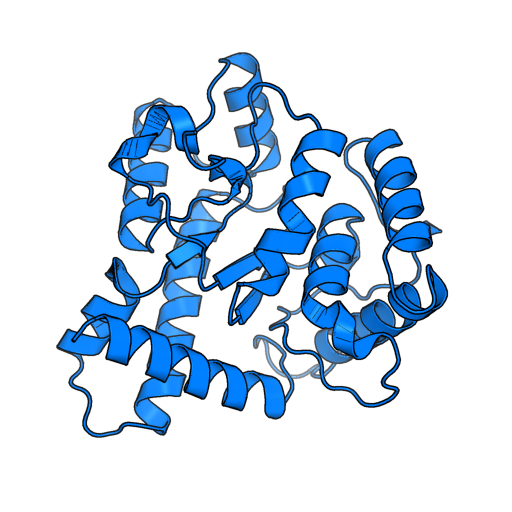 ? 11.668 3.091 16.283 1.00 83.38 208 THR A C 1
ATOM 1685 O O . THR A 1 208 ? 12.401 2.582 15.435 1.00 83.38 208 THR A O 1
ATOM 1688 N N . PHE A 1 209 ? 11.363 4.389 16.262 1.00 89.31 209 PHE A N 1
ATOM 1689 C CA . PHE A 1 209 ? 11.831 5.279 15.205 1.00 89.31 209 PHE A CA 1
ATOM 1690 C C . PHE A 1 209 ? 13.201 5.896 15.550 1.00 89.31 209 PHE A C 1
ATOM 1692 O O . PHE A 1 209 ? 13.400 6.312 16.693 1.00 89.31 209 PHE A O 1
ATOM 1699 N N . PRO A 1 210 ? 14.169 5.972 14.614 1.00 88.75 210 PRO A N 1
ATOM 1700 C CA . PRO A 1 210 ? 15.427 6.683 14.838 1.00 88.75 210 PRO A CA 1
ATOM 1701 C C . PRO A 1 210 ? 15.159 8.142 15.216 1.00 88.75 210 PRO A C 1
ATOM 1703 O O . PRO A 1 210 ? 14.392 8.817 14.538 1.00 88.75 210 PRO A O 1
ATOM 1706 N N . GLY A 1 211 ? 15.749 8.624 16.315 1.00 90.00 211 GLY A N 1
ATOM 1707 C CA . GLY A 1 211 ? 15.436 9.957 16.858 1.00 90.00 211 GLY A CA 1
ATOM 1708 C C . GLY A 1 211 ? 14.038 10.066 17.490 1.00 90.00 211 GLY A C 1
ATOM 1709 O O . GLY A 1 211 ? 13.567 11.164 17.778 1.00 90.00 211 GLY A O 1
ATOM 1710 N N . GLY A 1 212 ? 13.355 8.936 17.696 1.00 93.56 212 GLY A N 1
ATOM 1711 C CA . GLY A 1 212 ? 12.004 8.864 18.235 1.00 93.56 212 GLY A CA 1
ATOM 1712 C C . GLY A 1 212 ? 11.028 9.728 17.441 1.00 93.56 212 GLY A C 1
ATOM 1713 O O . GLY A 1 212 ? 10.951 9.684 16.213 1.00 93.56 212 GLY A O 1
ATOM 1714 N N . PHE A 1 213 ? 10.283 10.553 18.167 1.00 94.94 213 PHE A N 1
ATOM 1715 C CA . PHE A 1 213 ? 9.258 11.397 17.570 1.00 94.94 213 PHE A CA 1
ATOM 1716 C C . PHE A 1 213 ? 9.826 12.521 16.695 1.00 94.94 213 PHE A C 1
ATOM 1718 O O . PHE A 1 213 ? 9.182 12.917 15.732 1.00 94.94 213 PHE A O 1
ATOM 1725 N N . GLU A 1 214 ? 11.028 13.018 16.990 1.00 93.00 214 GLU A N 1
ATOM 1726 C CA . GLU A 1 214 ? 11.677 14.059 16.186 1.00 93.00 214 GLU A CA 1
ATOM 1727 C C . GLU A 1 214 ? 12.048 13.534 14.796 1.00 93.00 214 GLU A C 1
ATOM 1729 O O . GLU A 1 214 ? 11.712 14.157 13.790 1.00 93.00 214 GLU A O 1
ATOM 1734 N N . GLY A 1 215 ? 12.641 12.338 14.724 1.00 93.12 215 GLY A N 1
ATOM 1735 C CA . GLY A 1 215 ? 12.937 11.699 13.442 1.00 93.12 215 GLY A CA 1
ATOM 1736 C C . GLY A 1 215 ? 11.673 11.424 12.626 1.00 93.12 215 GLY A C 1
ATOM 1737 O O . GLY A 1 215 ? 11.664 11.629 11.415 1.00 93.12 215 GLY A O 1
ATOM 1738 N N . PHE A 1 216 ? 10.572 11.045 13.283 1.00 95.44 216 PHE A N 1
ATOM 1739 C CA . PHE A 1 216 ? 9.267 10.929 12.627 1.00 95.44 216 PHE A CA 1
ATOM 1740 C C . PHE A 1 216 ? 8.796 12.272 12.049 1.00 95.44 216 PHE A C 1
ATOM 1742 O O . PHE A 1 216 ? 8.403 12.330 10.885 1.00 95.44 216 PHE A O 1
ATOM 1749 N N . GLN A 1 217 ? 8.880 13.363 12.820 1.00 94.31 217 GLN A N 1
ATOM 1750 C CA . GLN A 1 217 ? 8.517 14.700 12.334 1.00 94.31 217 GLN A CA 1
ATOM 1751 C C . GLN A 1 217 ? 9.377 15.135 11.142 1.00 94.31 217 GLN A C 1
ATOM 1753 O O . GLN A 1 217 ? 8.849 15.762 10.221 1.00 94.31 217 GLN A O 1
ATOM 1758 N N . ASN A 1 218 ? 10.668 14.784 11.124 1.00 92.38 218 ASN A N 1
ATOM 1759 C CA . ASN A 1 218 ? 11.545 15.054 9.985 1.00 92.38 218 ASN A CA 1
ATOM 1760 C C . ASN A 1 218 ? 11.028 14.348 8.720 1.00 92.38 218 ASN A C 1
ATOM 1762 O O . ASN A 1 218 ? 10.735 15.012 7.725 1.00 92.38 218 ASN A O 1
ATOM 1766 N N . VAL A 1 219 ? 10.794 13.031 8.780 1.00 93.75 219 VAL A N 1
ATOM 1767 C CA . VAL A 1 219 ? 10.262 12.270 7.633 1.00 93.75 219 VAL A CA 1
ATOM 1768 C C . VAL A 1 219 ? 8.926 12.835 7.150 1.00 93.75 219 VAL A C 1
ATOM 1770 O O . VAL A 1 219 ? 8.734 13.039 5.951 1.00 93.75 219 VAL A O 1
ATOM 1773 N N . MET A 1 220 ? 8.009 13.149 8.068 1.00 94.81 220 MET A N 1
ATOM 1774 C CA . MET A 1 220 ? 6.700 13.691 7.697 1.00 94.81 220 MET A CA 1
ATOM 1775 C C . MET A 1 220 ? 6.778 15.103 7.107 1.00 94.81 220 MET A C 1
ATOM 1777 O O . MET A 1 220 ? 6.007 15.434 6.205 1.00 94.81 220 MET A O 1
ATOM 1781 N N . SER A 1 221 ? 7.727 15.925 7.555 1.00 90.88 221 SER A N 1
ATOM 1782 C CA . SER A 1 221 ? 7.983 17.247 6.968 1.00 90.88 221 SER A CA 1
ATOM 1783 C C . SER A 1 221 ? 8.490 17.124 5.533 1.00 90.88 221 SER A C 1
ATOM 1785 O O . SER A 1 221 ? 8.009 17.832 4.645 1.00 90.88 221 SER A O 1
ATOM 1787 N N . GLN A 1 222 ? 9.389 16.171 5.273 1.00 89.56 222 GLN A N 1
ATOM 1788 C CA . GLN A 1 222 ? 9.819 15.854 3.912 1.00 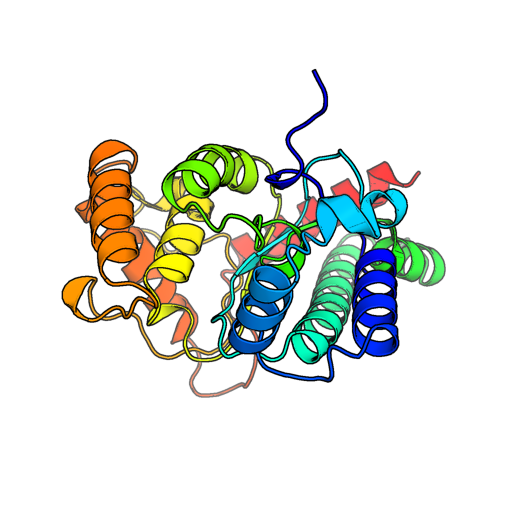89.56 222 GLN A CA 1
ATOM 1789 C C . GLN A 1 222 ? 8.636 15.360 3.066 1.00 89.56 222 GLN A C 1
ATOM 1791 O O . GLN A 1 222 ? 8.466 15.828 1.939 1.00 89.56 222 GLN A O 1
ATOM 1796 N N . ALA A 1 223 ? 7.769 14.500 3.617 1.00 91.00 223 ALA A N 1
ATOM 1797 C CA . ALA A 1 223 ? 6.608 13.952 2.905 1.00 91.00 223 ALA A CA 1
ATOM 1798 C C . ALA A 1 223 ? 5.618 15.057 2.518 1.00 91.00 223 ALA A C 1
ATOM 1800 O O . ALA A 1 223 ? 5.136 15.110 1.388 1.00 91.00 223 ALA A O 1
ATOM 1801 N N . SER A 1 224 ? 5.390 15.999 3.435 1.00 89.81 224 SER A N 1
ATOM 1802 C CA . SER A 1 224 ? 4.606 17.211 3.193 1.00 89.81 224 SER A CA 1
ATOM 1803 C C . SER A 1 224 ? 5.216 18.073 2.086 1.00 89.81 224 SER A C 1
ATOM 1805 O O . SER A 1 224 ? 4.503 18.572 1.218 1.00 89.81 224 SER A O 1
ATOM 1807 N N . SER A 1 225 ? 6.544 18.225 2.071 1.00 84.75 225 SER A N 1
ATOM 1808 C CA . SER A 1 225 ? 7.224 19.050 1.069 1.00 84.75 225 SER A CA 1
ATOM 1809 C C . SER A 1 225 ? 7.112 18.472 -0.344 1.00 84.75 225 SER A C 1
ATOM 1811 O O . SER A 1 225 ? 6.829 19.223 -1.273 1.00 84.75 225 SER A O 1
ATOM 1813 N N . VAL A 1 226 ? 7.238 17.150 -0.515 1.00 79.19 226 VAL A N 1
ATOM 1814 C CA . VAL A 1 226 ? 7.093 16.513 -1.835 1.00 79.19 226 VAL A CA 1
ATOM 1815 C C . VAL A 1 226 ? 5.638 16.492 -2.292 1.00 79.19 226 VAL A C 1
ATOM 1817 O O . VAL A 1 226 ? 5.381 16.711 -3.468 1.00 79.19 226 VAL A O 1
ATOM 1820 N N . ALA A 1 227 ? 4.681 16.349 -1.369 1.00 74.25 227 ALA A N 1
ATOM 1821 C CA . ALA A 1 227 ? 3.253 16.434 -1.677 1.00 74.25 227 ALA A CA 1
ATOM 1822 C C . ALA A 1 227 ? 2.814 17.822 -2.190 1.00 74.25 227 ALA A C 1
ATOM 1824 O O . ALA A 1 227 ? 1.807 17.932 -2.890 1.00 74.25 227 ALA A O 1
ATOM 1825 N N . LEU A 1 228 ? 3.549 18.883 -1.825 1.00 58.66 228 LEU A N 1
ATOM 1826 C CA . LEU A 1 228 ? 3.256 20.278 -2.178 1.00 58.66 228 LEU A CA 1
ATOM 1827 C C . LEU A 1 228 ? 4.010 20.786 -3.421 1.00 58.66 228 LEU A C 1
ATOM 1829 O O . LEU A 1 228 ? 3.647 21.835 -3.966 1.00 58.66 228 LEU A O 1
ATOM 1833 N N . LEU A 1 229 ? 5.061 20.094 -3.868 1.00 51.12 229 LEU A N 1
ATOM 1834 C CA . LEU A 1 229 ? 5.915 20.523 -4.977 1.00 51.12 229 LEU A CA 1
ATOM 1835 C C . LEU A 1 229 ? 5.287 20.213 -6.350 1.00 51.12 229 LEU A C 1
ATOM 1837 O O . LEU A 1 229 ? 5.771 19.362 -7.082 1.00 51.12 229 LEU A O 1
ATOM 1841 N N . SER A 1 230 ? 4.234 20.958 -6.709 1.00 45.06 230 SER A N 1
ATOM 1842 C CA . SER A 1 230 ? 4.012 21.579 -8.034 1.00 45.06 230 SER A CA 1
ATOM 1843 C C . SER A 1 230 ? 2.570 22.084 -8.128 1.00 45.06 230 SER A C 1
ATOM 1845 O O . SER A 1 230 ? 1.623 21.340 -8.352 1.00 45.06 230 SER A O 1
ATOM 1847 N N . LYS A 1 231 ? 2.377 23.400 -8.019 1.00 40.53 231 LYS A N 1
ATOM 1848 C CA . LYS A 1 231 ? 1.074 24.052 -8.245 1.00 40.53 231 LYS A CA 1
ATOM 1849 C C . LYS A 1 231 ? 0.630 24.049 -9.720 1.00 40.53 231 LYS A C 1
ATOM 1851 O O . LYS A 1 231 ? -0.262 24.821 -10.067 1.00 40.53 231 LYS A O 1
ATOM 1856 N N . THR A 1 232 ? 1.244 23.248 -10.593 1.00 41.47 232 THR A N 1
ATOM 1857 C CA . THR A 1 232 ? 1.027 23.353 -12.041 1.00 41.47 232 THR A CA 1
ATOM 1858 C C . THR A 1 232 ? 0.603 22.072 -12.750 1.00 41.47 232 THR A C 1
ATOM 1860 O O . THR A 1 232 ? 0.125 22.194 -13.871 1.00 41.47 232 THR A O 1
ATOM 1863 N N . GLU A 1 233 ? 0.678 20.877 -12.151 1.00 43.38 233 GLU A N 1
ATOM 1864 C CA . GLU A 1 233 ? 0.270 19.644 -12.848 1.00 43.38 233 GLU A CA 1
ATOM 1865 C C . GLU A 1 233 ? -0.344 18.609 -11.895 1.00 43.38 233 GLU A C 1
ATOM 1867 O O . GLU A 1 233 ? 0.155 18.397 -10.796 1.00 43.38 233 GLU A O 1
ATOM 1872 N N . GLY A 1 234 ? -1.429 17.951 -12.315 1.00 47.91 234 GLY A N 1
ATOM 1873 C CA . GLY A 1 234 ? -2.140 16.915 -11.549 1.00 47.91 234 GLY A CA 1
ATOM 1874 C C . GLY A 1 234 ? -1.412 15.566 -11.484 1.00 47.91 234 GLY A C 1
ATOM 1875 O O . GLY A 1 234 ? -2.046 14.532 -11.665 1.00 47.91 234 GLY A O 1
ATOM 1876 N N . ASN A 1 235 ? -0.096 15.579 -11.273 1.00 57.72 235 ASN A N 1
ATOM 1877 C CA . ASN A 1 235 ? 0.785 14.415 -11.369 1.00 57.72 235 ASN A CA 1
ATOM 1878 C C . ASN A 1 235 ? 1.162 13.854 -9.983 1.00 57.72 235 ASN A C 1
ATOM 1880 O O . ASN A 1 235 ? 1.124 14.564 -8.981 1.00 57.72 235 ASN A O 1
ATOM 1884 N N . VAL A 1 236 ? 1.531 12.567 -9.927 1.00 62.31 236 VAL A N 1
ATOM 1885 C CA . VAL A 1 236 ? 2.119 11.921 -8.735 1.00 62.31 236 VAL A CA 1
ATOM 1886 C C . VAL A 1 236 ? 3.489 12.541 -8.454 1.00 62.31 236 VAL A C 1
ATOM 1888 O O . VAL A 1 236 ? 4.302 12.655 -9.371 1.00 62.31 236 VAL A O 1
ATOM 1891 N N . TYR A 1 237 ? 3.762 12.920 -7.202 1.00 70.31 237 TYR A N 1
ATOM 1892 C CA . TYR A 1 237 ? 5.017 13.565 -6.819 1.00 70.31 237 TYR A CA 1
ATOM 1893 C C . TYR A 1 237 ? 6.029 12.565 -6.272 1.00 70.31 237 TYR A C 1
ATOM 1895 O O . TYR A 1 237 ? 5.706 11.686 -5.470 1.00 70.31 237 TYR A O 1
ATOM 1903 N N . TYR A 1 238 ? 7.275 12.713 -6.706 1.00 72.88 238 TYR A N 1
ATOM 1904 C CA . TYR A 1 238 ? 8.383 11.847 -6.325 1.00 72.88 238 TYR A CA 1
ATOM 1905 C C . TYR A 1 238 ? 9.720 12.567 -6.528 1.00 72.88 238 TYR A C 1
ATOM 1907 O O . TYR A 1 238 ? 9.819 13.510 -7.317 1.00 72.88 238 TYR A O 1
ATOM 1915 N N . SER A 1 239 ? 10.759 12.136 -5.812 1.00 73.88 239 SER A N 1
ATOM 1916 C CA . SER A 1 239 ? 12.116 12.641 -6.041 1.00 73.88 239 SER A CA 1
ATOM 1917 C C . SER A 1 239 ? 12.745 11.963 -7.272 1.00 73.88 239 SER A C 1
ATOM 1919 O O . SER A 1 239 ? 12.339 10.851 -7.628 1.00 73.88 239 SER A O 1
ATOM 1921 N N . PRO A 1 240 ? 13.754 12.571 -7.927 1.00 77.88 240 PRO A N 1
ATOM 1922 C CA . PRO A 1 240 ? 14.519 11.899 -8.980 1.00 77.88 240 PRO A CA 1
ATOM 1923 C C . PRO A 1 240 ? 15.100 10.542 -8.541 1.00 77.88 240 PRO A C 1
ATOM 1925 O O . PRO A 1 240 ? 15.107 9.592 -9.320 1.00 77.88 240 PRO A O 1
ATOM 1928 N N . ASP A 1 241 ? 15.509 10.419 -7.278 1.00 79.00 241 ASP A N 1
ATOM 1929 C CA . ASP A 1 241 ? 16.018 9.159 -6.731 1.00 79.00 241 ASP A CA 1
ATOM 1930 C C . ASP A 1 241 ? 14.907 8.103 -6.626 1.00 79.00 241 ASP A C 1
ATOM 1932 O O . ASP A 1 241 ? 15.145 6.918 -6.852 1.00 79.00 241 ASP A O 1
ATOM 1936 N N . SER A 1 242 ? 13.667 8.512 -6.332 1.00 80.75 242 SER A N 1
ATOM 1937 C CA . SER A 1 242 ? 12.520 7.600 -6.269 1.00 80.75 242 SER A CA 1
ATOM 1938 C C . SER A 1 242 ? 12.252 6.955 -7.633 1.00 80.75 242 SER A C 1
ATOM 1940 O O . SER A 1 242 ? 12.057 5.744 -7.693 1.00 80.75 242 SER A O 1
ATOM 1942 N N . ILE A 1 243 ? 12.266 7.729 -8.730 1.00 85.94 243 ILE A N 1
ATOM 1943 C CA . ILE A 1 243 ? 11.978 7.189 -10.071 1.00 85.94 243 ILE A CA 1
ATOM 1944 C C . ILE A 1 243 ? 13.078 6.245 -10.566 1.00 85.94 243 ILE A C 1
ATOM 1946 O O . ILE A 1 243 ? 12.767 5.225 -11.179 1.00 85.94 243 ILE A O 1
ATOM 1950 N N . GLU A 1 244 ? 14.343 6.535 -10.255 1.00 87.44 244 GLU A N 1
ATOM 1951 C CA . GLU A 1 244 ? 15.452 5.624 -10.554 1.00 87.44 244 GLU A CA 1
ATOM 1952 C C . GLU A 1 244 ? 15.316 4.318 -9.759 1.00 87.44 244 GLU A C 1
ATOM 1954 O O . GLU A 1 244 ? 15.404 3.232 -10.333 1.00 87.44 244 GLU A O 1
ATOM 1959 N N . ASN A 1 245 ? 14.997 4.411 -8.462 1.00 88.69 245 ASN A N 1
ATOM 1960 C CA . ASN A 1 245 ? 14.744 3.240 -7.620 1.00 88.69 245 ASN A CA 1
ATOM 1961 C C . ASN A 1 245 ? 13.569 2.396 -8.137 1.00 88.69 245 ASN A C 1
ATOM 1963 O O . ASN A 1 245 ? 13.660 1.171 -8.125 1.00 88.69 245 ASN A O 1
ATOM 1967 N N . LEU A 1 246 ? 12.493 3.020 -8.632 1.00 92.38 246 LEU A N 1
ATOM 1968 C CA . LEU A 1 246 ? 11.373 2.294 -9.240 1.00 92.38 246 LEU A CA 1
ATOM 1969 C C . LEU A 1 246 ? 11.788 1.577 -10.524 1.00 92.38 246 LEU A C 1
ATOM 1971 O O . LEU A 1 246 ? 11.357 0.454 -10.753 1.00 92.38 246 LEU A O 1
ATOM 1975 N N . GLY A 1 247 ? 12.638 2.192 -11.345 1.00 93.19 247 GLY A N 1
ATOM 1976 C CA . GLY A 1 247 ? 13.184 1.543 -12.531 1.00 93.19 247 GLY A CA 1
ATOM 1977 C C . GLY A 1 247 ? 14.026 0.307 -12.194 1.00 93.19 247 GLY A C 1
ATOM 1978 O O . GLY A 1 247 ? 13.850 -0.735 -12.820 1.00 93.19 247 GLY A O 1
ATOM 1979 N N . ILE A 1 248 ? 14.888 0.401 -11.174 1.00 94.81 248 ILE A N 1
ATOM 1980 C CA . ILE A 1 248 ? 15.679 -0.732 -10.657 1.00 94.81 248 ILE A CA 1
ATOM 1981 C C . ILE A 1 248 ? 14.761 -1.826 -10.089 1.00 94.81 248 ILE A C 1
ATOM 1983 O O . ILE A 1 248 ? 14.979 -3.013 -10.329 1.00 94.81 248 ILE A O 1
ATOM 1987 N N . ALA A 1 249 ? 13.721 -1.440 -9.348 1.00 95.69 249 ALA A N 1
ATOM 1988 C CA . ALA A 1 249 ? 12.746 -2.374 -8.798 1.00 95.69 249 ALA A CA 1
ATOM 1989 C C . ALA A 1 249 ? 11.966 -3.098 -9.906 1.00 95.69 249 ALA A C 1
ATOM 1991 O O . ALA A 1 249 ? 11.859 -4.320 -9.877 1.00 95.69 249 ALA A O 1
ATOM 1992 N N . ALA A 1 250 ? 11.490 -2.369 -10.917 1.00 96.50 250 ALA A N 1
ATOM 1993 C CA . ALA A 1 250 ? 10.759 -2.942 -12.041 1.00 96.50 250 ALA A CA 1
ATOM 1994 C C . ALA A 1 250 ? 11.614 -3.918 -12.861 1.00 96.50 250 ALA A C 1
ATOM 1996 O O . ALA A 1 250 ? 11.116 -4.957 -13.283 1.00 96.50 250 ALA A O 1
ATOM 1997 N N . GLU A 1 251 ? 12.906 -3.628 -13.025 1.00 96.38 251 GLU A N 1
ATOM 1998 C CA . GLU A 1 251 ? 13.878 -4.538 -13.641 1.00 96.38 251 GLU A CA 1
ATOM 1999 C C . GLU A 1 251 ? 14.026 -5.832 -12.825 1.00 96.38 251 GLU A C 1
ATOM 2001 O O . GLU A 1 251 ? 13.857 -6.922 -13.364 1.00 96.38 251 GLU A O 1
ATOM 2006 N N . LYS A 1 252 ? 14.191 -5.727 -11.500 1.00 96.38 252 LYS A N 1
ATOM 2007 C CA . LYS A 1 252 ? 14.215 -6.884 -10.587 1.00 96.38 252 LYS A CA 1
ATOM 2008 C C . LYS A 1 252 ? 12.929 -7.719 -10.659 1.00 96.38 252 LYS A C 1
ATOM 2010 O O . LYS A 1 252 ? 12.995 -8.947 -10.597 1.00 96.38 252 LYS A O 1
ATOM 2015 N N . TRP A 1 253 ? 11.759 -7.082 -10.733 1.00 96.88 253 TRP A N 1
ATOM 2016 C CA . TRP A 1 253 ? 10.477 -7.790 -10.833 1.00 96.88 253 TRP A CA 1
ATOM 2017 C C . TRP A 1 253 ? 10.344 -8.524 -12.163 1.00 96.88 253 TRP A C 1
ATOM 2019 O O . TRP A 1 253 ? 9.884 -9.662 -12.177 1.00 96.88 253 TRP A O 1
ATOM 2029 N N . PHE A 1 254 ? 10.788 -7.896 -13.251 1.00 96.94 254 PHE A N 1
ATOM 2030 C CA . PHE A 1 254 ? 10.802 -8.488 -14.582 1.00 96.94 254 PHE A CA 1
ATOM 2031 C C . PHE A 1 254 ? 11.737 -9.697 -14.664 1.00 96.94 254 PHE A C 1
ATOM 2033 O O . PHE A 1 254 ? 11.324 -10.762 -15.112 1.00 96.94 254 PHE A O 1
ATOM 2040 N N . ASP A 1 255 ? 12.964 -9.571 -14.159 1.00 95.38 255 ASP A N 1
ATOM 2041 C CA . ASP A 1 255 ? 13.950 -10.655 -14.182 1.00 95.38 255 ASP A CA 1
ATOM 2042 C C . ASP A 1 255 ? 13.493 -11.879 -13.370 1.00 95.38 255 ASP A C 1
ATOM 2044 O O . ASP A 1 255 ? 13.836 -13.007 -13.705 1.00 95.38 255 ASP A O 1
ATOM 2048 N N . ARG A 1 256 ? 12.678 -11.683 -12.323 1.00 94.62 256 ARG A N 1
ATOM 2049 C CA . ARG A 1 256 ? 12.082 -12.780 -11.539 1.00 94.62 256 ARG A CA 1
ATOM 2050 C C . ARG A 1 256 ? 11.067 -13.611 -12.336 1.00 94.62 256 ARG A C 1
ATOM 2052 O O . ARG A 1 256 ? 10.784 -14.739 -11.942 1.00 94.62 256 ARG A O 1
ATOM 2059 N N . MET A 1 257 ? 10.480 -13.055 -13.394 1.00 92.25 257 MET A N 1
ATOM 2060 C CA . MET A 1 257 ? 9.483 -13.750 -14.216 1.00 92.25 257 MET A CA 1
ATOM 2061 C C . MET A 1 257 ? 10.096 -14.668 -15.277 1.00 92.25 257 MET A C 1
ATOM 2063 O O . MET A 1 257 ? 9.361 -15.475 -15.848 1.00 92.25 257 MET A O 1
ATOM 2067 N N . GLN A 1 258 ? 11.393 -14.515 -15.563 1.00 83.19 258 GLN A N 1
ATOM 2068 C CA . GLN A 1 258 ? 12.126 -15.288 -16.570 1.00 83.19 258 GLN A CA 1
ATOM 2069 C C . GLN A 1 258 ? 12.635 -16.622 -16.015 1.00 83.19 258 GLN A C 1
ATOM 2071 O O . GLN A 1 258 ? 12.598 -17.612 -16.782 1.00 83.19 258 GLN A O 1
#

Radius of gyration: 17.7 Å; chains: 1; bounding box: 42×47×47 Å

Sequence (258 aa):
MEADRRMWSVTARGLSDCVGELLKAGYGSTSVRELQLKLKKHGVYPAKDLWDLCSAELPDIFFTYDSSQNYVDIQQIVWQTLDFAAAALRKRRADVADEDLELLISDGVRIWVDFLFIDQGSRDIPEELKVLPQLLRNVDAHFVLGSTPLERAWCCYEIALFNQKCATDERLNLNSFIAPTKPYYNWDLVLSTEAEDKIYIEQQIRNTFPGGFEGFQNVMSQASSVALLSKTEGNVYYSPDSIENLGIAAEKWFDRMQ

pLDDT: mean 89.86, std 10.28, range [40.53, 98.44]

Foldseek 3Di:
DQQQLLQWWAALQLLVVLVVVCVVVPVDWFFLVVLLVVCQVVLHQQCVVVVVRIGSDGFQEEEAEPSRDTSVVVSVVLLVVLVVLLVLQCVVCVPDDPVLSVCCRGPLGIYDDCSRNQRSNVNDLVVSVVCLLVRLVNHLAYEYDDACLLLALVSLLSQCSNQLVCLPPLDLDRLYFYFQYDARDALVRRDYPDPVSSVVSLVCQQPPGVVRVSSSVSSSNSVRVQSPPDPPDRDTGDDPNNSVSSNVSSVVSSVVVD